Protein AF-A0A4Q4YFJ9-F1 (afdb_monomer_lite)

Secondary structure (DSSP, 8-state):
-EEEEEE-----------SS-----------EEEEE-GGGHHHHHHHHHHHSPTTT--EEEESGGG--S-GGGGGG-SEEEEEHHHHHHHHHTTSS----SSS-HHHHHHHH---SEEEEEES-SSSS-HHHHHHHHHHHT-TTTTSHHHHIIIIIHHHHTT-HHHHHHHHHHHHHHH-----GGGS--PPP-------PPPHHHHHHHHHHHHHHHHHHHHHHH-SSPPPHHHHHHHHHHHHHHHHHHHHGGGGS--S---PPPPGGGG----

Radius of gyration: 25.94 Å; chains: 1; bounding box: 59×52×68 Å

Sequence (274 aa):
MIALIATDRHEFQQNNLGLNGVAYEADTAHSTIIIVPPPLLDVWEEQLEQHVVKLKMKWIRHHNKSRLSNATKLNDFDIVLTTYHTVSADWKNGIAHVVRNSSSRMAKAVCSIKATCRWAVTGTPIQNRMADLAALLKFLQIEPYDNVRRFDADITRLWKSGEAQEAINRLKRLTGWILLRRPKKTIDLPTRRDLRWPVEFSTDERALYDELKGQTIASVRDVSDSTYLPNSTTFVNVIQQINSLRMICSMGLHYEDPSPVTFAPPPWAQVKPC

Foldseek 3Di:
DKKKKFAALDPPPDPPPPVDPDDPPDVDQRAMEIADDPVCLVVVVVVCVVPPDPPPFFEAECDDPRNDPDPVVSNVGRYYYYYLVSLLVCCVVVVQDDDDDDDDSSLCSLLSDDHPAMDMDDPCQPDPDPVSVLSVCLSRVPPPSVDVVVCCVQAVVCCVVVVNVNSVVVVCVVCVVRDDDDDPVVDDDPDDDDDDDDDDADPQLVVVLVVLVVVLVVLVVVQVPDPDPDDPVSVVVSVVSVVLSVVCVVQPPCSVPVPDDDDDPPPVNPPPDD

Structure (mmCIF, N/CA/C/O backbone):
data_AF-A0A4Q4YFJ9-F1
#
_entry.id   AF-A0A4Q4YFJ9-F1
#
loop_
_atom_site.group_PDB
_atom_site.id
_atom_site.type_symbol
_atom_site.label_atom_id
_atom_site.label_alt_id
_atom_site.label_comp_id
_atom_site.label_asym_id
_atom_site.label_entity_id
_atom_site.label_seq_id
_atom_site.pdbx_PDB_ins_code
_atom_site.Cartn_x
_atom_site.Cartn_y
_atom_site.Cartn_z
_atom_site.occupancy
_atom_site.B_iso_or_equiv
_atom_site.auth_seq_id
_atom_site.auth_comp_id
_atom_site.auth_asym_id
_atom_site.auth_atom_id
_atom_site.pdbx_PDB_model_num
ATOM 1 N N . MET A 1 1 ? -1.336 2.499 -3.199 1.00 59.94 1 MET A N 1
ATOM 2 C CA . MET A 1 1 ? -1.564 3.096 -1.866 1.00 59.94 1 MET A CA 1
ATOM 3 C C . MET A 1 1 ? -2.550 2.226 -1.111 1.00 59.94 1 MET A C 1
ATOM 5 O O . MET A 1 1 ? -3.451 1.688 -1.746 1.00 59.94 1 MET A O 1
ATOM 9 N N . ILE A 1 2 ? -2.337 2.047 0.192 1.00 77.06 2 ILE A N 1
ATOM 10 C CA . ILE A 1 2 ? -3.159 1.200 1.065 1.00 77.06 2 ILE A CA 1
ATOM 11 C C . ILE A 1 2 ? -3.677 2.083 2.201 1.00 77.06 2 ILE A C 1
ATOM 13 O O . ILE A 1 2 ? -2.879 2.797 2.814 1.00 77.06 2 ILE A O 1
ATOM 17 N N . ALA A 1 3 ? -4.980 2.042 2.467 1.00 80.44 3 ALA A N 1
ATOM 18 C CA . ALA A 1 3 ? -5.580 2.592 3.677 1.00 80.44 3 ALA A CA 1
ATOM 19 C C . ALA A 1 3 ? -5.955 1.431 4.603 1.00 80.44 3 ALA A C 1
ATOM 21 O O . ALA A 1 3 ? -6.587 0.468 4.162 1.00 80.44 3 ALA A O 1
ATOM 22 N N . LEU A 1 4 ? -5.538 1.504 5.864 1.00 84.00 4 LEU A N 1
ATOM 23 C CA . LEU A 1 4 ? -5.880 0.514 6.883 1.00 84.00 4 LEU A CA 1
ATOM 24 C C . LEU A 1 4 ? -6.824 1.156 7.887 1.00 84.00 4 LEU A C 1
ATOM 26 O O . LEU A 1 4 ? -6.564 2.258 8.360 1.00 84.00 4 LEU A O 1
ATOM 30 N N . ILE A 1 5 ? -7.915 0.470 8.194 1.00 86.38 5 ILE A N 1
ATOM 31 C CA . ILE A 1 5 ? -8.968 0.974 9.067 1.00 86.38 5 ILE A CA 1
ATOM 32 C C . ILE A 1 5 ? -9.131 -0.017 10.208 1.00 86.38 5 ILE A C 1
ATOM 34 O O . ILE A 1 5 ? -9.211 -1.225 9.979 1.00 86.38 5 ILE A O 1
ATOM 38 N N . ALA A 1 6 ? -9.172 0.499 11.426 1.00 79.56 6 ALA A N 1
ATOM 39 C CA . ALA A 1 6 ? -9.366 -0.259 12.649 1.00 79.56 6 ALA A CA 1
ATOM 40 C C . ALA A 1 6 ? -10.464 0.440 13.458 1.00 79.56 6 ALA A C 1
ATOM 42 O O . ALA A 1 6 ? -10.397 1.652 13.652 1.00 79.56 6 ALA A O 1
ATOM 43 N N . THR A 1 7 ? -11.500 -0.287 13.870 1.00 81.62 7 THR A N 1
ATOM 44 C CA . THR A 1 7 ? -12.647 0.293 14.577 1.00 81.62 7 THR A CA 1
ATOM 45 C C . THR A 1 7 ? -13.086 -0.575 15.746 1.00 81.62 7 THR A C 1
ATOM 47 O O . THR A 1 7 ? -13.143 -1.802 15.634 1.00 81.62 7 THR A O 1
ATOM 50 N N . ASP A 1 8 ? -13.432 0.100 16.839 1.00 76.12 8 ASP A N 1
ATOM 51 C CA . ASP A 1 8 ? -14.081 -0.469 18.023 1.00 76.12 8 ASP A CA 1
ATOM 52 C C . ASP A 1 8 ? -15.538 -0.002 18.158 1.00 76.12 8 ASP A C 1
ATOM 54 O O . ASP A 1 8 ? -16.159 -0.113 19.213 1.00 76.12 8 ASP A O 1
ATOM 58 N N . ARG A 1 9 ? -16.134 0.508 17.071 1.00 66.31 9 ARG A N 1
ATOM 59 C CA . ARG A 1 9 ? -17.494 1.068 17.082 1.00 66.31 9 ARG A CA 1
ATOM 60 C C . ARG A 1 9 ? -18.618 0.025 17.009 1.00 66.31 9 ARG A C 1
ATOM 62 O O . ARG A 1 9 ? -19.716 0.351 16.567 1.00 66.31 9 ARG A O 1
ATOM 69 N N . HIS A 1 10 ? -18.364 -1.217 17.414 1.00 54.50 10 HIS A N 1
ATOM 70 C CA . HIS A 1 10 ? -19.370 -2.275 17.377 1.00 54.50 10 HIS A CA 1
ATOM 71 C C . HIS A 1 10 ? -19.809 -2.715 18.774 1.00 54.50 10 HIS A C 1
ATOM 73 O O . HIS A 1 10 ? -19.108 -3.448 19.467 1.00 54.50 10 HIS A O 1
ATOM 79 N N . GLU A 1 11 ? -21.049 -2.359 19.111 1.00 46.69 11 GLU A N 1
ATOM 80 C CA . GLU A 1 11 ? -21.905 -3.130 20.010 1.00 46.69 11 GLU A CA 1
ATOM 81 C C . GLU A 1 11 ? -22.223 -4.486 19.353 1.00 46.69 11 GLU A C 1
ATOM 83 O O . GLU A 1 11 ? -23.279 -4.685 18.760 1.00 46.69 11 GLU A O 1
ATOM 88 N N . PHE A 1 12 ? -21.314 -5.455 19.441 1.00 43.28 12 PHE A N 1
ATOM 89 C CA . PHE A 1 12 ? -21.740 -6.854 19.461 1.00 43.28 12 PHE A CA 1
ATOM 90 C C . PHE A 1 12 ? -22.015 -7.221 20.919 1.00 43.28 12 PHE A C 1
ATOM 92 O O . PHE A 1 12 ? -21.265 -7.963 21.547 1.00 43.28 12 PHE A O 1
ATOM 99 N N . GLN A 1 13 ? -23.122 -6.707 21.464 1.00 38.81 13 GLN A N 1
ATOM 100 C CA . GLN A 1 13 ? -23.798 -7.386 22.567 1.00 38.81 13 GLN A CA 1
ATOM 101 C C . GLN A 1 13 ? -24.368 -8.705 22.022 1.00 38.81 13 GLN A C 1
ATOM 103 O O . GLN A 1 13 ? -25.555 -8.836 21.744 1.00 38.81 13 GLN A O 1
ATOM 108 N N . GLN A 1 14 ? -23.509 -9.701 21.822 1.00 38.28 14 GLN A N 1
ATOM 109 C CA . GLN A 1 14 ? -23.942 -11.075 22.010 1.00 38.28 14 GLN A CA 1
ATOM 110 C C . GLN A 1 14 ? -23.685 -11.413 23.469 1.00 38.28 14 GLN A C 1
ATOM 112 O O . GLN A 1 14 ? -22.584 -11.203 23.973 1.00 38.28 14 GLN A O 1
ATOM 117 N N . ASN A 1 15 ? -24.733 -11.913 24.119 1.00 35.28 15 ASN A N 1
ATOM 118 C CA . ASN A 1 15 ? -24.759 -12.516 25.445 1.00 35.28 15 ASN A CA 1
ATOM 119 C C . ASN A 1 15 ? -23.666 -13.587 25.625 1.00 35.28 15 ASN A C 1
ATOM 121 O O . ASN A 1 15 ? -23.959 -14.778 25.680 1.00 35.28 15 ASN A O 1
ATOM 125 N N . ASN A 1 16 ? -22.407 -13.184 25.759 1.00 35.28 16 ASN A N 1
ATOM 126 C CA . ASN A 1 16 ? -21.348 -14.032 26.273 1.00 35.28 16 ASN A CA 1
ATOM 127 C C . ASN A 1 16 ? -21.286 -13.822 27.784 1.00 35.28 16 ASN A C 1
ATOM 129 O O . ASN A 1 16 ? -20.437 -13.104 28.308 1.00 35.28 16 ASN A O 1
ATOM 133 N N . LEU A 1 17 ? -22.187 -14.511 28.487 1.00 41.34 17 LEU A N 1
ATOM 134 C CA . LEU A 1 17 ? -21.898 -15.025 29.825 1.00 41.34 17 LEU A CA 1
ATOM 135 C C . LEU A 1 17 ? -20.719 -16.005 29.696 1.00 41.34 17 LEU A C 1
ATOM 137 O O . LEU A 1 17 ? -20.883 -17.221 29.645 1.00 41.34 17 LEU A O 1
ATOM 141 N N . GLY A 1 18 ? -19.515 -15.449 29.568 1.00 33.81 18 GLY A N 1
ATOM 142 C CA . GLY A 1 18 ? -18.261 -16.171 29.692 1.00 33.81 18 GLY A CA 1
ATOM 143 C C . GLY A 1 18 ? -18.006 -16.460 31.167 1.00 33.81 18 GLY A C 1
ATOM 144 O O . GLY A 1 18 ? -17.943 -15.547 31.984 1.00 33.81 18 GLY A O 1
ATOM 145 N N . LEU A 1 19 ? -17.862 -17.743 31.484 1.00 39.88 19 LEU A N 1
ATOM 146 C CA . LEU A 1 19 ? -17.770 -18.368 32.809 1.00 39.88 19 LEU A CA 1
ATOM 147 C C . LEU A 1 19 ? -16.606 -17.939 33.725 1.00 39.88 19 LEU A C 1
ATOM 149 O O . LEU A 1 19 ? -16.334 -18.636 34.691 1.00 39.88 19 LEU A O 1
ATOM 153 N N . ASN A 1 20 ? -15.928 -16.817 33.493 1.00 38.72 20 ASN A N 1
ATOM 154 C CA . ASN A 1 20 ? -14.909 -16.309 34.412 1.00 38.72 20 ASN A CA 1
ATOM 155 C C . ASN A 1 20 ? -14.962 -14.782 34.443 1.00 38.72 20 ASN A C 1
ATOM 157 O O . ASN A 1 20 ? -14.484 -14.118 33.525 1.00 38.72 20 ASN A O 1
ATOM 161 N N . GLY A 1 21 ? -15.566 -14.247 35.507 1.00 35.72 21 GLY A N 1
ATOM 162 C CA . GLY A 1 21 ? -15.757 -12.821 35.767 1.00 35.72 21 GLY A CA 1
ATOM 163 C C . GLY A 1 21 ? -14.457 -12.056 36.010 1.00 35.72 21 GLY A C 1
ATOM 164 O O . GLY A 1 21 ? -14.205 -11.589 37.115 1.00 35.72 21 GLY A O 1
ATOM 165 N N . VAL A 1 22 ? -13.649 -11.890 34.966 1.00 31.27 22 VAL A N 1
ATOM 166 C CA . VAL A 1 22 ? -12.575 -10.898 34.926 1.00 31.27 22 VAL A CA 1
ATOM 167 C C . VAL A 1 22 ? -12.937 -9.886 33.849 1.00 31.27 22 VAL A C 1
ATOM 169 O O . VAL A 1 22 ? -12.667 -10.082 32.665 1.00 31.27 22 VAL A O 1
ATOM 172 N N . ALA A 1 23 ? -13.591 -8.806 34.273 1.00 30.12 23 ALA A N 1
ATOM 173 C CA . ALA A 1 23 ? -13.761 -7.622 33.451 1.00 30.12 23 ALA A CA 1
ATOM 174 C C . ALA A 1 23 ? -12.374 -7.012 33.208 1.00 30.12 23 ALA A C 1
ATOM 176 O O . ALA A 1 23 ? -11.774 -6.416 34.100 1.00 30.12 23 ALA A O 1
ATOM 177 N N . TYR A 1 24 ? -11.835 -7.191 32.004 1.00 35.94 24 TYR A N 1
ATOM 178 C CA . TYR A 1 24 ? -10.766 -6.326 31.526 1.00 35.94 24 TYR A CA 1
ATOM 179 C C . TYR A 1 24 ? -11.415 -5.003 31.110 1.00 35.94 24 TYR A C 1
ATOM 181 O O . TYR A 1 24 ? -11.836 -4.855 29.966 1.00 35.94 24 TYR A O 1
ATOM 189 N N . GLU A 1 25 ? -11.494 -4.045 32.034 1.00 37.66 25 GLU A N 1
ATOM 190 C CA . GLU A 1 25 ? -11.678 -2.629 31.694 1.00 37.66 25 GLU A CA 1
ATOM 191 C C . GLU A 1 25 ? -10.404 -2.141 30.988 1.00 37.66 25 GLU A C 1
ATOM 193 O O . GLU A 1 25 ? -9.520 -1.513 31.567 1.00 37.66 25 GLU A O 1
ATOM 198 N N . ALA A 1 26 ? -10.253 -2.505 29.717 1.00 47.22 26 ALA A N 1
ATOM 199 C CA . ALA A 1 26 ? -9.440 -1.706 28.824 1.00 47.22 26 ALA A CA 1
ATOM 200 C C . ALA A 1 26 ? -10.281 -0.476 28.474 1.00 47.22 26 ALA A C 1
ATOM 202 O O . ALA A 1 26 ? -11.418 -0.628 28.043 1.00 47.22 26 ALA A O 1
ATOM 203 N N . ASP A 1 27 ? -9.727 0.714 28.682 1.00 50.41 27 ASP A N 1
ATOM 204 C CA . ASP A 1 27 ? -10.285 1.999 28.254 1.00 50.41 27 ASP A CA 1
ATOM 205 C C . ASP A 1 27 ? -10.420 1.988 26.715 1.00 50.41 27 ASP A C 1
ATOM 207 O O . ASP A 1 27 ? -9.505 2.363 25.977 1.00 50.41 27 ASP A O 1
ATOM 211 N N . THR A 1 28 ? -11.495 1.378 26.206 1.00 56.84 28 THR A N 1
ATOM 212 C CA . THR A 1 28 ? -11.731 1.188 24.774 1.00 56.84 28 THR A CA 1
ATOM 213 C C . THR A 1 28 ? -12.300 2.472 24.208 1.00 56.84 28 THR A C 1
ATOM 215 O O . THR A 1 28 ? -13.466 2.800 24.422 1.00 56.84 28 THR A O 1
ATOM 218 N N . ALA A 1 29 ? -11.475 3.199 23.462 1.00 63.41 29 ALA A N 1
ATOM 219 C CA . ALA A 1 29 ? -11.932 4.366 22.733 1.00 63.41 29 ALA A CA 1
ATOM 220 C C . ALA A 1 29 ? -12.923 3.950 21.638 1.00 63.41 29 ALA A C 1
ATOM 222 O O . ALA A 1 29 ? -12.553 3.229 20.711 1.00 63.41 29 ALA A O 1
ATOM 223 N N . HIS A 1 30 ? -14.163 4.445 21.696 1.00 74.25 30 HIS A N 1
ATOM 224 C CA . HIS A 1 30 ? -15.190 4.235 20.665 1.00 74.25 30 HIS A CA 1
ATOM 225 C C . HIS A 1 30 ? -14.912 5.068 19.400 1.00 74.25 30 HIS A C 1
ATOM 227 O O . HIS A 1 30 ? -15.732 5.871 18.962 1.00 74.25 30 HIS A O 1
ATOM 233 N N . SER A 1 31 ? -13.738 4.877 18.801 1.00 83.75 31 SER A N 1
ATOM 234 C CA . SER A 1 31 ? -13.269 5.621 17.633 1.00 83.75 31 SER A CA 1
ATOM 235 C C . SER A 1 31 ? -12.856 4.682 16.499 1.00 83.75 31 SER A C 1
ATOM 237 O O . SER A 1 31 ? -12.555 3.500 16.686 1.00 83.75 31 SER A O 1
ATOM 239 N N . THR A 1 32 ? -12.870 5.210 15.280 1.00 89.56 32 THR A N 1
ATOM 240 C CA . THR A 1 32 ? -12.379 4.541 14.076 1.00 89.56 32 THR A CA 1
ATOM 241 C C . THR A 1 32 ? -11.074 5.188 13.645 1.00 89.56 32 THR A C 1
ATOM 243 O O . THR A 1 32 ? -11.038 6.354 13.257 1.00 89.56 32 THR A O 1
ATOM 246 N N . ILE A 1 33 ? -9.986 4.427 13.673 1.00 90.44 33 ILE A N 1
ATOM 247 C CA . ILE A 1 33 ? -8.671 4.890 13.239 1.00 90.44 33 ILE A CA 1
ATOM 248 C C . ILE A 1 33 ? -8.502 4.563 11.756 1.00 90.44 33 ILE A C 1
ATOM 250 O O . ILE A 1 33 ? -8.627 3.408 11.346 1.00 90.44 33 ILE A O 1
ATOM 254 N N . ILE A 1 34 ? -8.167 5.576 10.959 1.00 92.56 34 ILE A N 1
ATOM 255 C CA . ILE A 1 34 ? -7.862 5.450 9.531 1.00 92.56 34 ILE A CA 1
ATOM 256 C C . ILE A 1 34 ? -6.386 5.803 9.324 1.00 92.56 34 ILE A C 1
ATOM 258 O O . ILE A 1 34 ? -5.953 6.929 9.566 1.00 92.56 34 ILE A O 1
ATOM 262 N N . ILE A 1 35 ? -5.601 4.829 8.866 1.00 91.38 35 ILE A N 1
ATOM 263 C CA . ILE A 1 35 ? -4.155 4.940 8.656 1.00 91.38 35 ILE A CA 1
ATOM 264 C C . ILE A 1 35 ? -3.879 5.038 7.160 1.00 91.38 35 ILE A C 1
ATOM 266 O O . ILE A 1 35 ? -4.121 4.091 6.404 1.00 91.38 35 ILE A O 1
ATOM 270 N N . VAL A 1 36 ? -3.334 6.175 6.732 1.00 90.81 36 VAL A N 1
ATOM 271 C CA . VAL A 1 36 ? -3.106 6.495 5.317 1.00 90.81 36 VAL A CA 1
ATOM 272 C C . VAL A 1 36 ? -1.699 7.059 5.073 1.00 90.81 36 VAL A C 1
ATOM 274 O O . VAL A 1 36 ? -1.031 7.522 6.001 1.00 90.81 36 VAL A O 1
ATOM 277 N N . PRO A 1 37 ? -1.184 7.005 3.830 1.00 88.94 37 PRO A N 1
ATOM 278 C CA . PRO A 1 37 ? -0.021 7.791 3.428 1.00 88.94 37 PRO A CA 1
ATOM 279 C C . PRO A 1 37 ? -0.253 9.296 3.658 1.00 88.94 37 PRO A C 1
ATOM 281 O O . PRO A 1 37 ? -1.375 9.754 3.439 1.00 88.94 37 PRO A O 1
ATOM 284 N N . PRO A 1 38 ? 0.783 10.081 4.015 1.00 87.81 38 PRO A N 1
ATOM 285 C CA . PRO A 1 38 ? 0.632 11.516 4.272 1.00 87.81 38 PRO A CA 1
ATOM 286 C C . PRO A 1 38 ? -0.086 12.309 3.164 1.00 87.81 38 PRO A C 1
ATOM 288 O O . PRO A 1 38 ? -0.973 13.079 3.514 1.00 87.81 38 PRO A O 1
ATOM 291 N N . PRO A 1 39 ? 0.181 12.085 1.855 1.00 89.25 39 PRO A N 1
ATOM 292 C CA . PRO A 1 39 ? -0.504 12.822 0.784 1.00 89.25 39 PRO A CA 1
ATOM 293 C C . PRO A 1 39 ? -2.014 12.574 0.695 1.00 89.25 39 PRO A C 1
ATOM 295 O O . PRO A 1 39 ? -2.702 13.282 -0.026 1.00 89.25 39 PRO A O 1
ATOM 298 N N . LEU A 1 40 ? -2.534 11.542 1.367 1.00 89.94 40 LEU A N 1
ATOM 299 C CA . LEU A 1 40 ? -3.964 11.242 1.367 1.00 89.94 40 LEU A CA 1
ATOM 300 C C . LEU A 1 40 ? -4.709 11.878 2.543 1.00 89.94 40 LEU A C 1
ATOM 302 O O . LEU A 1 40 ? -5.930 11.812 2.549 1.00 89.94 40 LEU A O 1
ATOM 306 N N . LEU A 1 41 ? -4.029 12.474 3.528 1.00 90.75 41 LEU A N 1
ATOM 307 C CA . LEU A 1 41 ? -4.713 13.070 4.682 1.00 90.75 41 LEU A CA 1
ATOM 308 C C . LEU A 1 41 ? -5.691 14.172 4.260 1.00 90.75 41 LEU A C 1
ATOM 310 O O . LEU A 1 41 ? -6.850 14.119 4.658 1.00 90.75 41 LEU A O 1
ATOM 314 N N . ASP A 1 42 ? -5.239 15.104 3.418 1.00 92.25 42 ASP A N 1
ATOM 315 C CA . ASP A 1 42 ? -6.072 16.213 2.937 1.00 92.25 42 ASP A CA 1
ATOM 316 C C . ASP A 1 42 ? -7.256 15.684 2.109 1.00 92.25 42 ASP A C 1
ATOM 318 O O . ASP A 1 42 ? -8.401 16.049 2.350 1.00 92.25 42 ASP A O 1
ATOM 322 N N . VAL A 1 43 ? -7.002 14.712 1.223 1.00 93.62 43 VAL A N 1
ATOM 323 C CA . VAL A 1 43 ? -8.050 14.058 0.420 1.00 93.62 43 VAL A CA 1
ATOM 324 C C . VAL A 1 43 ? -9.107 13.401 1.312 1.00 93.62 43 VAL A C 1
ATOM 326 O O . VAL A 1 43 ? -10.297 13.511 1.040 1.00 93.62 43 VAL A O 1
ATOM 329 N N . TRP A 1 44 ? -8.706 12.705 2.378 1.00 93.44 44 TRP A N 1
ATOM 330 C CA . TRP A 1 44 ? -9.663 12.078 3.294 1.00 93.44 44 TRP A CA 1
ATOM 331 C C . TRP A 1 44 ? -10.511 13.102 4.043 1.00 93.44 44 TRP A C 1
ATOM 333 O O . TRP A 1 44 ? -11.702 12.862 4.219 1.00 93.44 44 TRP A O 1
ATOM 343 N N . GLU A 1 45 ? -9.938 14.227 4.461 1.00 92.88 45 GLU A N 1
ATOM 344 C CA . GLU A 1 45 ? -10.704 15.300 5.100 1.00 92.88 45 GLU A CA 1
ATOM 345 C C . GLU A 1 45 ? -11.713 15.922 4.142 1.00 92.88 45 GLU A C 1
ATOM 347 O O . GLU A 1 45 ? -12.885 16.006 4.493 1.00 92.88 45 GLU A O 1
ATOM 352 N N . GLU A 1 46 ? -11.305 16.249 2.914 1.00 93.94 46 GLU A N 1
ATOM 353 C CA . GLU A 1 46 ? -12.217 16.763 1.887 1.00 93.94 46 GLU A CA 1
ATOM 354 C C . GLU A 1 46 ? -13.373 15.787 1.617 1.00 93.94 46 GLU A C 1
ATOM 356 O O . GLU A 1 46 ? -14.532 16.189 1.520 1.00 93.94 46 GLU A O 1
ATOM 361 N N . GLN A 1 47 ? -13.083 14.485 1.528 1.00 94.38 47 GLN A N 1
ATOM 362 C CA . GLN A 1 47 ? -14.114 13.466 1.324 1.00 94.38 47 GLN A CA 1
ATOM 363 C C . GLN A 1 47 ? -15.043 13.324 2.537 1.00 94.38 47 GLN A C 1
ATOM 365 O O . GLN A 1 47 ? -16.248 13.139 2.362 1.00 94.38 47 GLN A O 1
ATOM 370 N N . LEU A 1 48 ? -14.522 13.430 3.762 1.00 92.62 48 LEU A N 1
ATOM 371 C CA . LEU A 1 48 ? -15.355 13.447 4.964 1.00 92.62 48 LEU A CA 1
ATOM 372 C C . LEU A 1 48 ? -16.248 14.692 4.984 1.00 92.62 48 LEU A C 1
ATOM 374 O O . LEU A 1 48 ? -17.448 14.560 5.195 1.00 92.62 48 LEU A O 1
ATOM 378 N N . GLU A 1 49 ? -15.722 15.875 4.674 1.00 92.19 49 GLU A N 1
ATOM 379 C CA . GLU A 1 49 ? -16.507 17.115 4.607 1.00 92.19 49 GLU A CA 1
ATOM 380 C C . GLU A 1 49 ? -17.640 17.058 3.578 1.00 92.19 49 GLU A C 1
ATOM 382 O O . GLU A 1 49 ? -18.735 17.563 3.834 1.00 92.19 49 GLU A O 1
ATOM 387 N N . GLN A 1 50 ? -17.395 16.433 2.423 1.00 93.62 50 GLN A N 1
ATOM 388 C CA . GLN A 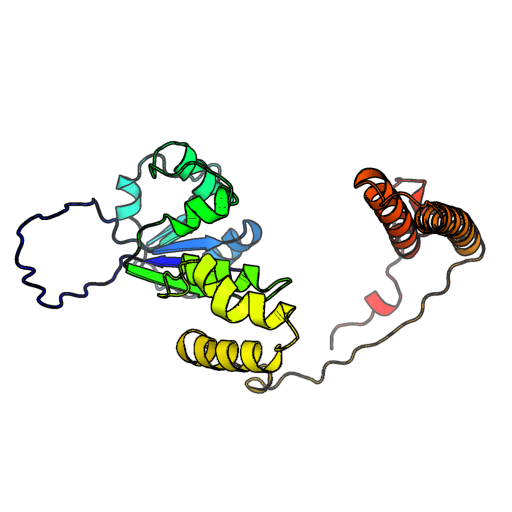1 50 ? -18.375 16.322 1.341 1.00 93.62 50 GLN A CA 1
ATOM 389 C C . GLN A 1 50 ? -19.462 15.277 1.615 1.00 93.62 50 GLN A C 1
ATOM 391 O O . GLN A 1 50 ? -20.610 15.463 1.210 1.00 93.62 50 GLN A O 1
ATOM 396 N N . HIS A 1 51 ? -19.113 14.167 2.270 1.00 91.81 51 HIS A N 1
ATOM 397 C CA . HIS A 1 51 ? -19.991 12.998 2.372 1.00 91.81 51 HIS A CA 1
ATOM 398 C C . HIS A 1 51 ? -20.572 12.757 3.770 1.00 91.81 51 HIS A C 1
ATOM 400 O O . HIS A 1 51 ? -21.511 11.971 3.912 1.00 91.81 51 HIS A O 1
ATOM 406 N N . VAL A 1 52 ? -20.061 13.427 4.803 1.00 90.75 52 VAL A N 1
ATOM 407 C CA . VAL A 1 52 ? -20.562 13.314 6.175 1.00 90.75 52 VAL A CA 1
ATOM 408 C C . VAL A 1 52 ? -21.538 14.448 6.475 1.00 90.75 52 VAL A C 1
ATOM 410 O O . VAL A 1 52 ? -21.258 15.627 6.276 1.00 90.75 52 VAL A O 1
ATOM 413 N N . VAL A 1 53 ? -22.704 14.096 7.021 1.00 86.88 53 VAL A N 1
ATOM 414 C CA . VAL A 1 53 ? -23.673 15.090 7.500 1.00 86.88 53 VAL A CA 1
ATOM 415 C C . VAL A 1 53 ? -23.060 15.876 8.660 1.00 86.88 53 VAL A C 1
ATOM 417 O O . VAL A 1 53 ? -22.680 15.294 9.680 1.00 86.88 53 VAL A O 1
ATOM 420 N N . LYS A 1 54 ? -23.007 17.207 8.520 1.00 78.50 54 LYS A N 1
ATOM 421 C CA . LYS A 1 54 ? -22.478 18.120 9.544 1.00 78.50 54 LYS A CA 1
ATOM 422 C C . LYS A 1 54 ? -23.068 17.808 10.925 1.00 78.50 54 LYS A C 1
ATOM 424 O O . LYS A 1 54 ? -24.261 17.546 11.050 1.00 78.50 54 LYS A O 1
ATOM 429 N N . LEU A 1 55 ? -22.219 17.865 11.955 1.00 75.44 55 LEU A N 1
ATOM 430 C CA . LEU A 1 55 ? -22.536 17.627 13.374 1.00 75.44 55 LEU A CA 1
ATOM 431 C C . LEU A 1 55 ? -22.904 16.184 13.770 1.00 75.44 55 LEU A C 1
ATOM 433 O O . LEU A 1 55 ? -23.037 15.926 14.963 1.00 75.44 55 LEU A O 1
ATOM 437 N N . LYS A 1 56 ? -23.034 15.235 12.830 1.00 81.75 56 LYS A N 1
ATOM 438 C CA . LYS A 1 56 ? -23.321 13.826 13.170 1.00 81.75 56 LYS A CA 1
ATOM 439 C C . LYS A 1 56 ? -22.089 12.980 13.460 1.00 81.75 56 LYS A C 1
ATOM 441 O O . LYS A 1 56 ? -22.224 11.927 14.071 1.00 81.75 56 LYS A O 1
ATOM 446 N N . MET A 1 57 ? -20.926 13.393 12.974 1.00 85.50 57 MET A N 1
ATOM 447 C CA . MET A 1 57 ? -19.695 12.634 13.126 1.00 85.50 57 MET A CA 1
ATOM 448 C C . MET A 1 57 ? -18.527 13.607 13.212 1.00 85.50 57 MET A C 1
ATOM 450 O O . MET A 1 57 ? -18.426 14.537 12.409 1.00 85.50 57 MET A O 1
ATOM 454 N N . LYS A 1 58 ? -17.680 13.417 14.218 1.00 89.44 58 LYS A N 1
ATOM 455 C CA . LYS A 1 58 ? -16.508 14.250 14.479 1.00 89.44 58 LYS A CA 1
ATOM 456 C C . LYS A 1 58 ? -15.258 13.498 14.056 1.00 89.44 58 LYS A C 1
ATOM 458 O O . LYS A 1 58 ? -15.077 12.339 14.420 1.00 89.44 58 LYS A O 1
ATOM 463 N N . TRP A 1 59 ? -14.373 14.165 13.328 1.00 91.19 59 TRP A N 1
ATOM 464 C CA . TRP A 1 59 ? -13.076 13.604 12.968 1.00 91.19 59 TRP A CA 1
ATOM 465 C C . TRP A 1 59 ? -11.936 14.539 13.351 1.00 91.19 59 TRP A C 1
ATOM 467 O O . TRP A 1 59 ? -12.127 15.745 13.510 1.00 91.19 59 TRP A O 1
ATOM 477 N N . ILE A 1 60 ? -10.742 13.968 13.497 1.00 90.81 60 ILE A N 1
ATOM 478 C CA . ILE A 1 60 ? -9.519 14.718 13.773 1.00 90.81 60 ILE A CA 1
ATOM 479 C C . ILE A 1 60 ? -8.321 14.150 13.020 1.00 90.81 60 ILE A C 1
ATOM 481 O O . ILE A 1 60 ? -8.155 12.936 12.877 1.00 90.81 60 ILE A O 1
ATOM 485 N N . ARG A 1 61 ? -7.434 15.051 12.594 1.00 92.19 61 ARG A N 1
ATOM 486 C CA . ARG A 1 61 ? -6.098 14.722 12.103 1.00 92.19 61 ARG A CA 1
ATOM 487 C C . ARG A 1 61 ? -5.133 14.531 13.257 1.00 92.19 61 ARG A C 1
ATOM 489 O O . ARG A 1 61 ? -4.727 15.496 13.897 1.00 92.19 61 ARG A O 1
ATOM 496 N N . HIS A 1 62 ? -4.651 13.312 13.440 1.00 89.19 62 HIS A N 1
ATOM 497 C CA . HIS A 1 62 ? -3.544 12.986 14.331 1.00 89.19 62 HIS A CA 1
ATOM 498 C C . HIS A 1 62 ? -2.245 12.840 13.528 1.00 89.19 62 HIS A C 1
ATOM 500 O O . HIS A 1 62 ? -1.808 11.731 13.199 1.00 89.19 62 HIS A O 1
ATOM 506 N N . HIS A 1 63 ? -1.632 13.973 13.162 1.00 87.19 63 HIS A N 1
ATOM 507 C CA . HIS A 1 63 ? -0.378 14.006 12.405 1.00 87.19 63 HIS A CA 1
ATOM 508 C C . HIS A 1 63 ? 0.447 15.277 12.677 1.00 87.19 63 HIS A C 1
ATOM 510 O O . HIS A 1 63 ? -0.075 16.383 12.748 1.00 87.19 63 HIS A O 1
ATOM 516 N N . ASN A 1 64 ? 1.770 15.129 12.788 1.00 83.94 64 ASN A N 1
ATOM 517 C CA . ASN A 1 64 ? 2.711 16.237 12.989 1.00 83.94 64 ASN A CA 1
ATOM 518 C C . ASN A 1 64 ? 2.313 17.192 14.144 1.00 83.94 64 ASN A C 1
ATOM 520 O O . ASN A 1 64 ? 2.281 16.758 15.295 1.00 83.94 64 ASN A O 1
ATOM 524 N N . LYS A 1 65 ? 2.006 18.466 13.853 1.00 73.88 65 LYS A N 1
ATOM 525 C CA . LYS A 1 65 ? 1.642 19.490 14.849 1.00 73.88 65 LYS A CA 1
ATOM 526 C C . LYS A 1 65 ? 0.234 19.318 15.427 1.00 73.88 65 LYS A C 1
ATOM 528 O O . LYS A 1 65 ? -0.026 19.837 16.503 1.00 73.88 65 LYS A O 1
ATOM 533 N N . SER A 1 66 ? -0.655 18.591 14.748 1.00 78.44 66 SER A N 1
ATOM 534 C CA . SER A 1 66 ? -2.028 18.344 15.211 1.00 78.44 66 SER A CA 1
ATOM 535 C C . SER A 1 66 ? -2.155 17.059 16.036 1.00 78.44 66 SER A C 1
ATOM 537 O O . SER A 1 66 ? -3.256 16.562 16.251 1.00 78.44 66 SER A O 1
ATOM 539 N N . ARG A 1 67 ? -1.033 16.476 16.483 1.00 78.19 67 ARG A N 1
ATOM 540 C CA . ARG A 1 67 ? -1.050 15.256 17.296 1.00 78.19 67 ARG A CA 1
ATOM 541 C C . ARG A 1 67 ? -1.709 15.514 18.644 1.00 78.19 67 ARG A C 1
ATOM 543 O O . ARG A 1 67 ? -1.349 16.447 19.359 1.00 78.19 67 ARG A O 1
ATOM 550 N N . LEU A 1 68 ? -2.624 14.629 19.010 1.00 71.62 68 LEU A N 1
ATOM 551 C CA . LEU A 1 68 ? -3.202 14.585 20.341 1.00 71.62 68 LEU A CA 1
ATOM 552 C C . LEU A 1 68 ? -2.130 14.155 21.345 1.00 71.62 68 LEU A C 1
ATOM 554 O O . LEU A 1 68 ? -1.410 13.181 21.128 1.00 71.62 68 LEU A O 1
ATOM 558 N N . SER A 1 69 ? -2.019 14.900 22.444 1.00 68.06 69 SER A N 1
ATOM 559 C CA . SER A 1 69 ? -1.072 14.605 23.523 1.00 68.06 69 SER A CA 1
ATOM 560 C C . SER A 1 69 ? -1.563 13.489 24.448 1.00 68.06 69 SER A C 1
ATOM 562 O O . SER A 1 69 ? -0.750 12.760 25.005 1.00 68.06 69 SER A O 1
ATOM 564 N N . ASN A 1 70 ? -2.886 13.353 24.599 1.00 66.56 70 ASN A N 1
ATOM 565 C CA . ASN A 1 70 ? -3.525 12.428 25.534 1.00 66.56 70 ASN A CA 1
ATOM 566 C C . ASN A 1 70 ? -4.494 11.510 24.786 1.00 66.56 70 ASN A C 1
ATOM 568 O O . ASN A 1 70 ? -5.322 11.989 24.010 1.00 66.56 70 ASN A O 1
ATOM 572 N N . ALA A 1 71 ? -4.433 10.212 25.087 1.00 66.12 71 ALA A N 1
ATOM 573 C CA . ALA A 1 71 ? -5.314 9.203 24.503 1.00 66.12 71 ALA A CA 1
ATOM 574 C C . ALA A 1 71 ? -6.791 9.406 24.884 1.00 66.12 71 ALA A C 1
ATOM 576 O O . ALA A 1 71 ? -7.664 9.153 24.068 1.00 66.12 71 ALA A O 1
ATOM 577 N N . THR A 1 72 ? -7.082 9.967 26.060 1.00 66.44 72 THR A N 1
ATOM 578 C CA . THR A 1 72 ? -8.455 10.249 26.517 1.00 66.44 72 THR A CA 1
ATOM 579 C C . THR A 1 72 ? -9.214 11.229 25.623 1.00 66.44 72 THR A C 1
ATOM 581 O O . THR A 1 72 ? -10.430 11.141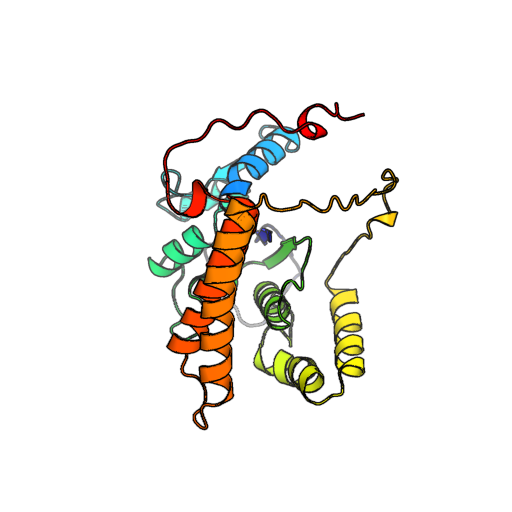 25.525 1.00 66.44 72 THR A O 1
ATOM 584 N N . LYS A 1 73 ? -8.513 12.121 24.907 1.00 70.69 73 LYS A N 1
ATOM 585 C CA . LYS A 1 73 ? -9.139 13.027 23.927 1.00 70.69 73 LYS A CA 1
ATOM 586 C C . LYS A 1 73 ? -9.557 12.320 22.636 1.00 70.69 73 LYS A C 1
ATOM 588 O O . LYS A 1 73 ? -10.272 12.911 21.838 1.00 70.69 73 LYS A O 1
ATOM 593 N N . LEU A 1 74 ? -9.107 11.083 22.400 1.00 71.69 74 LEU A N 1
ATOM 594 C CA . LEU A 1 74 ? -9.541 10.292 21.244 1.00 71.69 74 LEU A CA 1
ATOM 595 C C . LEU A 1 74 ? -11.018 9.899 21.366 1.00 71.69 74 LEU A C 1
ATOM 597 O O . LEU A 1 74 ? -11.676 9.753 20.344 1.00 71.69 74 LEU A O 1
ATOM 601 N N . ASN A 1 75 ? -11.542 9.800 22.593 1.00 73.69 75 ASN A N 1
ATOM 602 C CA . ASN A 1 75 ? -12.940 9.448 22.857 1.00 73.69 75 ASN A CA 1
ATOM 603 C C . ASN A 1 75 ? -13.927 10.534 22.396 1.00 73.69 75 ASN A C 1
ATOM 605 O O . ASN A 1 75 ? -15.102 10.241 22.198 1.00 73.69 75 ASN A O 1
ATOM 609 N N . ASP A 1 76 ? -13.457 11.766 22.178 1.00 82.81 76 ASP A N 1
ATOM 610 C CA . ASP A 1 76 ? -14.288 12.878 21.703 1.00 82.81 76 ASP A CA 1
ATOM 611 C C . ASP A 1 76 ? -14.553 12.829 20.185 1.00 82.81 76 ASP A C 1
ATOM 613 O O . ASP A 1 76 ? -15.364 13.611 19.669 1.00 82.81 76 ASP A O 1
ATOM 617 N N . PHE A 1 77 ? -13.859 11.943 19.460 1.00 87.00 77 PHE A N 1
ATOM 618 C CA . PHE A 1 77 ? -13.894 11.851 18.003 1.0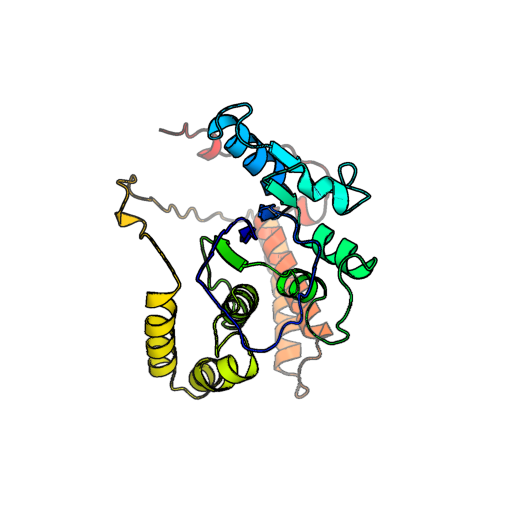0 87.00 77 PHE A CA 1
ATOM 619 C C . PHE A 1 77 ? -14.313 10.459 17.531 1.00 87.00 77 PHE A C 1
ATOM 621 O O . PHE A 1 77 ? -13.780 9.440 17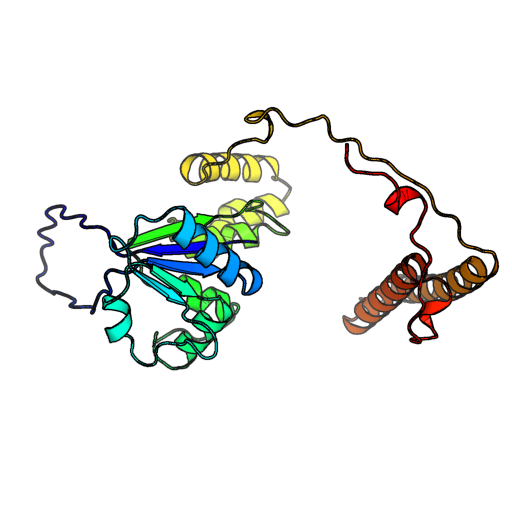.962 1.00 87.00 77 PHE A O 1
ATOM 628 N N . ASP A 1 78 ? -15.210 10.421 16.549 1.00 88.44 78 ASP A N 1
ATOM 629 C CA . ASP A 1 78 ? -15.622 9.184 15.889 1.00 88.44 78 ASP A CA 1
ATOM 630 C C . ASP A 1 78 ? -14.539 8.645 14.950 1.00 88.44 78 ASP A C 1
ATOM 632 O O . ASP A 1 78 ? -14.429 7.433 14.761 1.00 88.44 78 ASP A O 1
ATOM 636 N N . ILE A 1 79 ? -13.766 9.539 14.319 1.00 90.38 79 ILE A N 1
ATOM 637 C CA . ILE A 1 79 ? -12.737 9.190 13.334 1.00 90.38 79 ILE A CA 1
ATOM 638 C C . ILE A 1 79 ? -11.411 9.877 13.662 1.00 90.38 79 ILE A C 1
ATOM 640 O O . ILE A 1 79 ? -11.336 11.091 13.845 1.00 90.38 79 ILE A O 1
ATOM 644 N N . VAL A 1 80 ? -10.330 9.102 13.636 1.00 90.75 80 VAL A N 1
ATOM 645 C CA . VAL A 1 80 ? -8.963 9.594 13.813 1.00 90.75 80 VAL A CA 1
ATOM 646 C C . VAL A 1 80 ? -8.162 9.283 12.553 1.00 90.75 80 VAL A C 1
ATOM 648 O O . VAL A 1 80 ? -7.841 8.128 12.269 1.00 90.75 80 VAL A O 1
ATOM 651 N N . LEU A 1 81 ? -7.825 10.323 11.791 1.00 92.00 81 LEU A N 1
ATOM 652 C CA . LEU A 1 81 ? -6.975 10.222 10.608 1.00 92.00 81 LEU A CA 1
ATOM 653 C C . LEU A 1 81 ? -5.510 10.290 11.026 1.00 92.00 81 LEU A C 1
ATOM 655 O O . LEU A 1 81 ? -5.072 11.254 11.652 1.00 92.00 81 LEU A O 1
ATOM 659 N N . THR A 1 82 ? -4.719 9.287 10.666 1.00 91.94 82 THR A N 1
ATOM 660 C CA . THR A 1 82 ? -3.297 9.256 11.010 1.00 91.94 82 THR A CA 1
ATOM 661 C C . THR A 1 82 ? -2.456 8.603 9.918 1.00 91.94 82 THR A C 1
ATOM 663 O O . THR A 1 82 ? -2.952 8.158 8.884 1.00 91.94 82 THR A O 1
ATOM 66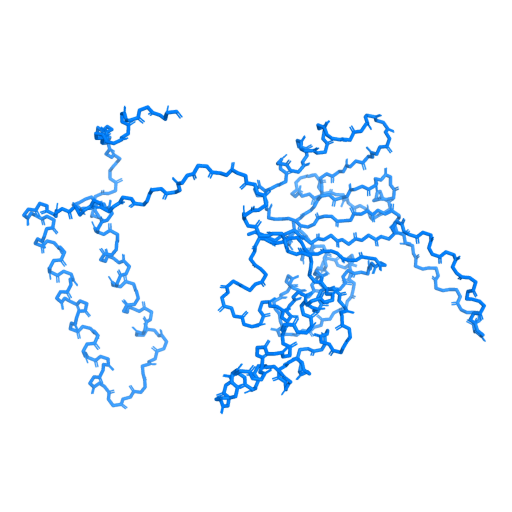6 N N . THR A 1 83 ? -1.145 8.555 10.139 1.00 91.06 83 THR A N 1
ATOM 667 C CA . THR A 1 83 ? -0.191 7.963 9.200 1.00 91.06 83 THR A CA 1
ATOM 668 C C . THR A 1 83 ? 0.566 6.812 9.829 1.00 91.06 83 THR A C 1
ATOM 670 O O . THR A 1 83 ? 0.786 6.768 11.040 1.00 91.06 83 THR A O 1
ATOM 673 N N . TYR A 1 84 ? 1.060 5.915 8.980 1.00 87.25 84 TYR A N 1
ATOM 674 C CA . TYR A 1 84 ? 1.889 4.787 9.394 1.00 87.25 84 TYR A CA 1
ATOM 675 C C . TYR A 1 84 ? 3.094 5.203 10.258 1.00 87.25 84 TYR A C 1
ATOM 677 O O . TYR A 1 84 ? 3.441 4.532 11.233 1.00 87.25 84 TYR A O 1
ATOM 685 N N . HIS A 1 85 ? 3.733 6.328 9.922 1.00 87.75 85 HIS A N 1
ATOM 686 C CA . HIS A 1 85 ? 4.863 6.856 10.685 1.00 87.75 85 HIS A CA 1
ATOM 687 C C . HIS A 1 85 ? 4.440 7.395 12.050 1.00 87.75 85 HIS A C 1
ATOM 689 O O . HIS A 1 85 ? 5.141 7.149 13.031 1.00 87.75 85 HIS A O 1
ATOM 695 N N . THR A 1 86 ? 3.301 8.088 12.122 1.00 88.06 86 THR A N 1
ATOM 696 C CA . THR A 1 86 ? 2.756 8.605 13.383 1.00 88.06 86 THR A CA 1
ATOM 697 C C . THR A 1 86 ? 2.420 7.461 14.334 1.00 88.06 86 THR A C 1
ATOM 699 O O . THR A 1 86 ? 2.947 7.437 15.442 1.00 88.06 86 THR A O 1
ATOM 702 N N . VAL A 1 87 ? 1.698 6.442 13.857 1.00 86.88 87 VAL A N 1
ATOM 703 C CA . VAL A 1 87 ? 1.405 5.221 14.628 1.00 86.88 87 VAL A CA 1
ATOM 704 C C . VAL A 1 87 ? 2.692 4.560 15.125 1.00 86.88 87 VAL A C 1
ATOM 706 O O . VAL A 1 87 ? 2.810 4.206 16.295 1.00 86.88 87 VAL A O 1
ATOM 709 N N . SER A 1 88 ? 3.708 4.435 14.264 1.00 86.00 88 SER A N 1
ATOM 710 C CA . SER A 1 88 ? 4.999 3.872 14.671 1.00 86.00 88 SER A CA 1
ATOM 711 C C . SER A 1 88 ? 5.723 4.703 15.735 1.00 86.00 88 SER A C 1
ATOM 713 O O . SER A 1 88 ? 6.498 4.127 16.502 1.00 86.00 88 SER A O 1
ATOM 715 N N . ALA A 1 89 ? 5.562 6.026 15.731 1.00 84.12 89 ALA A N 1
ATOM 716 C CA . ALA A 1 89 ? 6.186 6.920 16.698 1.00 84.12 89 ALA A CA 1
ATOM 717 C C . ALA A 1 89 ? 5.463 6.865 18.051 1.00 84.12 89 ALA A C 1
ATOM 719 O O . ALA A 1 89 ? 6.124 6.759 19.081 1.00 84.12 89 ALA A O 1
ATOM 720 N N . ASP A 1 90 ? 4.130 6.851 18.047 1.00 79.88 90 ASP A N 1
ATOM 721 C CA . ASP A 1 90 ? 3.313 6.734 19.262 1.00 79.88 90 ASP A CA 1
ATOM 722 C C . ASP A 1 90 ? 3.516 5.385 19.953 1.00 79.88 90 ASP A C 1
ATOM 724 O O . ASP A 1 90 ? 3.694 5.324 21.170 1.00 79.88 90 ASP A O 1
ATOM 728 N N . TRP A 1 91 ? 3.619 4.313 19.163 1.00 78.19 91 TRP A N 1
ATOM 729 C CA . TRP A 1 91 ? 3.958 2.979 19.655 1.00 78.19 91 TRP A CA 1
ATOM 730 C C . TRP A 1 91 ? 5.324 2.947 20.360 1.00 78.19 91 TRP A C 1
ATOM 732 O O . TRP A 1 91 ? 5.481 2.310 21.398 1.00 78.19 91 TRP A O 1
ATOM 742 N N . LYS A 1 92 ? 6.319 3.691 19.852 1.00 69.94 92 LYS A N 1
ATOM 743 C CA . LYS A 1 92 ? 7.638 3.810 20.502 1.00 69.94 92 LYS A CA 1
ATOM 744 C C . LYS A 1 92 ? 7.554 4.550 21.841 1.00 69.94 92 LYS A C 1
ATOM 746 O O . LYS A 1 92 ? 8.287 4.204 22.762 1.00 69.94 92 LYS A O 1
ATOM 751 N N . ASN A 1 93 ? 6.691 5.555 21.938 1.00 65.69 93 ASN A N 1
ATOM 752 C CA . ASN A 1 93 ? 6.592 6.439 23.098 1.00 65.69 93 ASN A CA 1
ATOM 753 C C . ASN A 1 93 ? 5.748 5.857 24.250 1.00 65.69 93 ASN A C 1
ATOM 755 O O . ASN A 1 93 ? 5.454 6.577 25.197 1.00 65.69 93 ASN A O 1
ATOM 759 N N . GLY A 1 94 ? 5.372 4.574 24.195 1.00 56.94 94 GLY A N 1
ATOM 760 C CA . GLY A 1 94 ? 4.676 3.892 25.293 1.00 56.94 94 GLY A CA 1
ATOM 761 C C . GLY A 1 94 ? 3.150 4.003 25.262 1.00 56.94 94 GLY A C 1
ATOM 762 O O . GLY A 1 94 ? 2.492 3.446 26.130 1.00 56.94 94 GLY A O 1
ATOM 763 N N . ILE A 1 95 ? 2.564 4.625 24.232 1.00 53.50 95 ILE A N 1
ATOM 764 C CA . ILE A 1 95 ? 1.098 4.642 24.044 1.00 53.50 95 ILE A CA 1
ATOM 765 C C . ILE A 1 95 ? 0.583 3.251 23.609 1.00 53.50 95 ILE A C 1
ATOM 767 O O . ILE A 1 95 ? -0.604 2.958 23.689 1.00 53.50 95 ILE A O 1
ATOM 771 N N . ALA A 1 96 ? 1.484 2.344 23.218 1.00 46.16 96 ALA A N 1
ATOM 772 C CA . ALA A 1 96 ? 1.189 0.934 22.998 1.00 46.16 96 ALA A CA 1
ATOM 773 C C . ALA A 1 96 ? 2.418 0.083 23.358 1.00 46.16 96 ALA A C 1
ATOM 775 O O . ALA A 1 96 ? 3.392 -0.003 22.611 1.00 46.16 96 ALA A O 1
ATOM 776 N N . HIS A 1 97 ? 2.402 -0.508 24.553 1.00 32.34 97 HIS A N 1
ATOM 777 C CA . HIS A 1 97 ? 3.515 -1.301 25.066 1.00 32.34 97 HIS A CA 1
ATOM 778 C C . HIS A 1 97 ? 3.609 -2.703 24.430 1.00 32.34 97 HIS A C 1
ATOM 780 O O . HIS A 1 97 ? 2.610 -3.364 24.161 1.00 32.34 97 HIS A O 1
ATOM 786 N N . VAL A 1 98 ? 4.864 -3.170 24.345 1.00 35.34 98 VAL A N 1
ATOM 787 C CA . VAL A 1 98 ? 5.354 -4.537 24.069 1.00 35.34 98 VAL A CA 1
ATOM 788 C C . VAL A 1 98 ? 5.437 -4.935 22.584 1.00 35.34 98 VAL A C 1
ATOM 790 O O . VAL A 1 98 ? 4.437 -5.126 21.910 1.00 35.34 98 VAL A O 1
ATOM 793 N N . VAL A 1 99 ? 6.675 -5.100 22.081 1.00 32.62 99 VAL A N 1
ATOM 794 C CA . VAL A 1 99 ? 7.195 -6.274 21.325 1.00 32.62 99 VAL A CA 1
ATOM 795 C C . VAL A 1 99 ? 8.546 -5.912 20.679 1.00 32.62 99 VAL A C 1
ATOM 797 O O . VAL A 1 99 ? 8.640 -5.163 19.703 1.00 32.62 99 VAL A O 1
ATOM 800 N N . ARG A 1 100 ? 9.635 -6.507 21.176 1.00 32.16 100 ARG A N 1
ATOM 801 C CA . ARG A 1 100 ? 10.971 -6.426 20.560 1.00 32.16 100 ARG A CA 1
ATOM 802 C C . ARG A 1 100 ? 11.093 -7.431 19.391 1.00 32.16 100 ARG A C 1
ATOM 804 O O . ARG A 1 100 ? 10.575 -8.534 19.462 1.00 32.16 100 ARG A O 1
ATOM 811 N N . ASN A 1 101 ? 11.821 -7.027 18.337 1.00 33.59 101 ASN A N 1
ATOM 812 C CA . ASN A 1 101 ? 12.553 -7.849 17.337 1.00 33.59 101 ASN A CA 1
ATOM 813 C C . ASN A 1 101 ? 12.045 -8.127 15.876 1.00 33.59 101 ASN A C 1
ATOM 815 O O . ASN A 1 101 ? 10.930 -8.586 15.646 1.00 33.59 101 ASN A O 1
ATOM 819 N N . SER A 1 102 ? 12.934 -7.857 14.907 1.00 38.06 102 SER A N 1
ATOM 820 C CA . SER A 1 102 ? 13.057 -8.239 13.473 1.00 38.06 102 SER A CA 1
ATOM 821 C C . SER A 1 102 ? 12.102 -7.766 12.340 1.00 38.06 102 SER A C 1
ATOM 823 O O . SER A 1 102 ? 12.619 -7.449 11.273 1.00 38.06 102 SER A O 1
ATOM 825 N N . SER A 1 103 ? 10.774 -7.634 12.480 1.00 57.94 103 SER A N 1
ATOM 826 C CA . SER A 1 103 ? 9.946 -7.055 11.381 1.00 57.94 103 SER A CA 1
ATOM 827 C C . SER A 1 103 ? 9.922 -5.517 11.414 1.00 57.94 103 SER A C 1
ATOM 829 O O . SER A 1 103 ? 10.181 -4.938 12.473 1.00 57.94 103 SER A O 1
ATOM 831 N N . SER A 1 104 ? 9.602 -4.840 10.295 1.00 69.88 104 SER A N 1
ATOM 832 C CA . SER A 1 104 ? 9.620 -3.365 10.245 1.00 69.88 104 SER A CA 1
ATOM 833 C C . SER A 1 104 ? 8.811 -2.773 11.409 1.00 69.88 104 SER A C 1
ATOM 835 O O . SER A 1 104 ? 7.692 -3.208 11.699 1.00 69.88 104 SER A O 1
ATOM 837 N N . ARG A 1 105 ? 9.404 -1.808 12.126 1.00 76.81 105 ARG A N 1
ATOM 838 C CA . ARG A 1 105 ? 8.819 -1.200 13.338 1.00 76.81 105 ARG A CA 1
ATOM 839 C C . ARG A 1 105 ? 7.390 -0.711 13.095 1.00 76.81 105 ARG A C 1
ATOM 841 O O . ARG A 1 105 ? 6.513 -0.899 13.928 1.00 76.81 105 ARG A O 1
ATOM 848 N N . MET A 1 106 ? 7.180 -0.142 11.916 1.00 81.94 106 MET A N 1
ATOM 849 C CA . MET A 1 106 ? 5.898 0.351 11.439 1.00 81.94 106 MET A CA 1
ATOM 850 C C . MET A 1 106 ? 4.858 -0.764 11.292 1.00 81.94 106 MET A C 1
ATOM 852 O O . MET A 1 106 ? 3.764 -0.638 11.833 1.00 81.94 106 MET A O 1
ATOM 856 N N . ALA A 1 107 ? 5.199 -1.876 10.629 1.00 79.94 107 ALA A N 1
ATOM 857 C CA . ALA A 1 107 ? 4.265 -2.986 10.437 1.00 79.94 107 ALA A CA 1
ATOM 858 C C . ALA A 1 107 ? 3.819 -3.591 11.774 1.00 79.94 107 ALA A C 1
ATOM 860 O O . ALA A 1 107 ? 2.654 -3.943 11.935 1.00 79.94 107 ALA A O 1
ATOM 861 N N . LYS A 1 108 ? 4.724 -3.667 12.758 1.00 82.38 108 LYS A N 1
ATOM 862 C CA . LYS A 1 108 ? 4.374 -4.136 14.105 1.00 82.38 108 LYS A CA 1
ATOM 863 C C . LYS A 1 108 ? 3.435 -3.199 14.829 1.00 82.38 108 LYS A C 1
ATOM 865 O O . LYS A 1 108 ? 2.437 -3.671 15.354 1.00 82.38 108 LYS A O 1
ATOM 870 N N . ALA A 1 109 ? 3.763 -1.908 14.841 1.00 84.75 109 ALA A N 1
ATOM 871 C CA . ALA A 1 109 ? 2.950 -0.899 15.502 1.00 84.75 109 ALA A CA 1
ATOM 872 C C . ALA A 1 109 ? 1.508 -0.959 14.982 1.00 84.75 109 ALA A C 1
ATOM 874 O O . ALA A 1 109 ? 0.571 -1.092 15.761 1.00 84.75 109 ALA A O 1
ATOM 875 N N . VAL A 1 110 ? 1.349 -1.009 13.658 1.00 86.44 110 VAL A N 1
ATOM 876 C CA . VAL A 1 110 ? 0.041 -1.109 13.002 1.00 86.44 110 VAL A CA 1
ATOM 877 C C . VAL A 1 110 ? -0.675 -2.429 13.312 1.00 86.44 110 VAL A C 1
ATOM 879 O O . VAL A 1 110 ? -1.860 -2.413 13.625 1.00 86.44 110 VAL A O 1
ATOM 882 N N . CYS A 1 111 ? 0.014 -3.575 13.279 1.00 86.56 111 CYS A N 1
ATOM 883 C CA . CYS A 1 111 ? -0.619 -4.860 13.613 1.00 86.56 111 CYS A CA 1
ATOM 884 C C . CYS A 1 111 ? -0.989 -4.978 15.102 1.00 86.56 111 CYS A C 1
ATOM 886 O O . CYS A 1 111 ? -1.905 -5.724 15.432 1.00 86.56 111 CYS A O 1
ATOM 888 N N . SER A 1 112 ? -0.286 -4.264 15.989 1.00 85.62 112 SER A N 1
ATOM 889 C CA . SER A 1 112 ? -0.519 -4.288 17.440 1.00 85.62 112 SER A CA 1
ATOM 890 C C . SER A 1 112 ? -1.713 -3.457 17.903 1.00 85.62 112 SER A C 1
ATOM 892 O O . SER A 1 112 ? -2.126 -3.595 19.053 1.00 85.62 112 SER A O 1
ATOM 894 N N . ILE A 1 113 ? -2.268 -2.612 17.025 1.00 84.75 113 ILE A N 1
ATOM 895 C CA . ILE A 1 113 ? -3.506 -1.878 17.300 1.00 84.75 113 ILE A CA 1
ATOM 896 C C . ILE A 1 113 ? -4.569 -2.905 17.660 1.00 84.75 113 ILE A C 1
ATOM 898 O O . ILE A 1 113 ? -4.768 -3.852 16.905 1.00 84.75 113 ILE A O 1
ATOM 902 N N . LYS A 1 114 ? -5.215 -2.748 18.812 1.00 83.50 114 LYS A N 1
ATOM 903 C CA . LYS A 1 114 ? -6.376 -3.555 19.187 1.00 83.50 114 LYS A CA 1
ATOM 904 C C . LYS A 1 114 ? -7.599 -2.922 18.536 1.00 83.50 114 LYS A C 1
ATOM 906 O O . LYS A 1 114 ? -7.729 -1.707 18.586 1.00 83.50 114 LYS A O 1
ATOM 911 N N . ALA A 1 115 ? -8.394 -3.738 17.855 1.00 84.81 115 ALA A N 1
ATOM 912 C CA . ALA A 1 115 ? -9.632 -3.309 17.225 1.00 84.81 115 ALA A CA 1
ATOM 913 C C . ALA A 1 115 ? -10.536 -4.512 16.965 1.00 84.81 115 ALA A C 1
ATOM 915 O O . ALA A 1 115 ? -10.041 -5.587 16.610 1.00 84.81 115 ALA A O 1
ATOM 916 N N . THR A 1 116 ? -11.840 -4.296 17.087 1.00 86.38 116 THR A N 1
ATOM 917 C CA . THR A 1 116 ? -12.902 -5.288 16.892 1.00 86.38 116 THR A CA 1
ATOM 918 C C . THR A 1 116 ? -13.119 -5.592 15.415 1.00 86.38 116 THR A C 1
ATOM 920 O O . THR A 1 116 ? -13.300 -6.745 15.029 1.00 86.38 116 THR A O 1
ATOM 923 N N . CYS A 1 117 ? -13.071 -4.571 14.557 1.00 88.31 117 CYS A N 1
ATOM 924 C CA . CYS A 1 117 ? -13.181 -4.743 13.111 1.00 88.31 117 CYS A CA 1
ATOM 925 C C . CYS A 1 117 ? -12.018 -4.066 12.387 1.00 88.31 117 CYS A C 1
ATOM 927 O O . CYS A 1 117 ? -11.567 -2.979 12.758 1.00 88.31 117 CYS A O 1
ATOM 929 N N . ARG A 1 118 ? -11.542 -4.715 11.319 1.00 90.75 118 ARG A N 1
ATOM 930 C CA . ARG A 1 118 ? -10.380 -4.270 10.549 1.00 90.75 118 ARG A CA 1
ATOM 931 C C . ARG A 1 118 ? -10.653 -4.350 9.061 1.00 90.75 118 ARG A C 1
ATOM 933 O O . ARG A 1 118 ? -11.120 -5.372 8.568 1.00 90.75 118 ARG A O 1
ATOM 940 N N . TRP A 1 119 ? -10.294 -3.294 8.343 1.00 92.19 119 TRP A N 1
ATOM 941 C CA . TRP A 1 119 ? -10.430 -3.222 6.894 1.00 92.19 119 TRP A CA 1
ATOM 942 C C . TRP A 1 119 ? -9.117 -2.796 6.255 1.00 92.19 119 TRP A C 1
ATOM 944 O O . TRP A 1 119 ? -8.401 -1.938 6.771 1.00 92.19 119 TRP A O 1
ATOM 954 N N . ALA A 1 120 ? -8.814 -3.376 5.098 1.00 90.75 120 ALA A N 1
ATOM 955 C CA . ALA A 1 120 ? -7.690 -2.972 4.269 1.00 90.75 120 ALA A CA 1
ATOM 956 C C . ALA A 1 120 ? -8.200 -2.585 2.880 1.00 90.75 120 ALA A C 1
ATOM 958 O O . ALA A 1 120 ? -8.688 -3.426 2.126 1.00 90.75 120 ALA A O 1
ATOM 959 N N . VAL A 1 121 ? -8.073 -1.306 2.534 1.00 89.94 121 VAL A N 1
ATOM 960 C CA . VAL A 1 121 ? -8.508 -0.763 1.246 1.00 89.94 121 VAL A CA 1
ATOM 961 C C . VAL A 1 121 ? -7.281 -0.539 0.373 1.00 89.94 121 VAL A C 1
ATOM 963 O O . VAL A 1 121 ? -6.428 0.300 0.659 1.00 89.94 121 VAL A O 1
ATOM 966 N N . THR A 1 122 ? -7.172 -1.314 -0.703 1.00 85.38 122 THR A N 1
ATOM 967 C CA . THR A 1 122 ? -6.052 -1.246 -1.646 1.00 85.38 122 THR A CA 1
ATOM 968 C C . THR A 1 122 ? -6.507 -1.599 -3.055 1.00 85.38 122 THR A C 1
ATOM 970 O O . THR A 1 122 ? -7.248 -2.558 -3.263 1.00 85.38 122 THR A O 1
ATOM 973 N N . GLY A 1 123 ? -6.034 -0.840 -4.046 1.00 78.25 123 GLY A N 1
ATOM 974 C CA . GLY A 1 123 ? -6.276 -1.154 -5.458 1.00 78.25 123 GLY A CA 1
ATOM 975 C C . GLY A 1 123 ? -5.476 -2.365 -5.957 1.00 78.25 123 GLY A C 1
ATOM 976 O O . GLY A 1 123 ? -5.853 -2.997 -6.943 1.00 78.25 123 GLY A O 1
ATOM 977 N N . THR A 1 124 ? -4.379 -2.703 -5.276 1.00 78.38 124 THR A N 1
ATOM 978 C CA . THR A 1 124 ? -3.432 -3.759 -5.659 1.00 78.38 124 THR A CA 1
ATOM 979 C C . THR A 1 124 ? -2.973 -4.488 -4.389 1.00 78.38 124 THR A C 1
ATOM 981 O O . THR A 1 124 ? -1.964 -4.093 -3.804 1.00 78.38 124 THR A O 1
ATOM 984 N N . PRO A 1 125 ? -3.721 -5.497 -3.902 1.00 67.94 125 PRO A N 1
ATOM 985 C CA . PRO A 1 125 ? -3.405 -6.189 -2.646 1.00 67.94 125 PRO A CA 1
ATOM 986 C C . PRO A 1 125 ? -2.113 -7.013 -2.712 1.00 67.94 125 PRO A C 1
ATOM 988 O O . PRO A 1 125 ? -1.472 -7.226 -1.691 1.00 67.94 125 PRO A O 1
ATOM 991 N N . ILE A 1 126 ? -1.714 -7.437 -3.912 1.00 72.00 126 ILE A N 1
ATOM 992 C CA . ILE A 1 126 ? -0.424 -8.071 -4.187 1.00 72.00 126 ILE A CA 1
ATOM 993 C C . ILE A 1 126 ? 0.307 -7.114 -5.126 1.00 72.00 126 ILE A C 1
ATOM 995 O O . ILE A 1 126 ? -0.097 -6.979 -6.281 1.00 72.00 126 ILE A O 1
ATOM 999 N N . GLN A 1 127 ? 1.299 -6.378 -4.617 1.00 63.59 127 GLN A N 1
ATOM 1000 C CA . GLN A 1 127 ? 2.048 -5.413 -5.428 1.00 63.59 127 GLN A CA 1
ATOM 1001 C C . GLN A 1 127 ? 3.294 -6.055 -6.019 1.00 63.59 127 GLN A C 1
ATOM 1003 O O . GLN A 1 127 ? 3.433 -6.104 -7.235 1.00 63.59 127 GLN A O 1
ATOM 1008 N N . ASN A 1 128 ? 4.175 -6.565 -5.158 1.00 63.44 128 ASN A N 1
ATOM 1009 C CA . ASN A 1 128 ? 5.498 -7.019 -5.571 1.00 63.44 128 ASN A CA 1
ATOM 1010 C C . ASN A 1 128 ? 5.793 -8.449 -5.115 1.00 63.44 128 ASN A C 1
ATOM 1012 O O . ASN A 1 128 ? 6.529 -9.164 -5.794 1.00 63.44 128 ASN A O 1
ATOM 1016 N N . ARG A 1 129 ? 5.280 -8.871 -3.949 1.00 74.50 129 ARG A N 1
ATOM 1017 C CA . ARG A 1 129 ? 5.613 -10.171 -3.343 1.00 74.50 129 ARG A CA 1
ATOM 1018 C C . ARG A 1 129 ? 4.420 -10.779 -2.607 1.00 74.50 129 ARG A C 1
ATOM 1020 O O . ARG A 1 129 ? 3.572 -10.071 -2.082 1.00 74.50 129 ARG A O 1
ATOM 1027 N N . MET A 1 130 ? 4.419 -12.106 -2.461 1.00 80.38 130 MET A N 1
ATOM 1028 C CA . MET A 1 130 ? 3.434 -12.830 -1.634 1.00 80.38 130 MET A CA 1
ATOM 1029 C C . MET A 1 130 ? 3.446 -12.391 -0.161 1.00 80.38 130 MET A C 1
ATOM 1031 O O . MET A 1 130 ? 2.422 -12.447 0.517 1.00 80.38 130 MET A O 1
ATOM 1035 N N . ALA A 1 131 ? 4.588 -11.887 0.311 1.00 80.88 131 ALA A N 1
ATOM 1036 C CA . ALA A 1 131 ? 4.731 -11.305 1.641 1.00 80.88 131 ALA A CA 1
ATOM 1037 C C . ALA A 1 131 ? 3.827 -10.076 1.867 1.00 80.88 131 ALA A C 1
ATOM 1039 O O . ALA A 1 131 ? 3.434 -9.826 3.005 1.00 80.88 131 ALA A O 1
ATOM 1040 N N . ASP A 1 132 ? 3.464 -9.340 0.808 1.00 81.62 132 ASP A N 1
ATOM 1041 C CA . ASP A 1 132 ? 2.567 -8.182 0.905 1.00 81.62 132 ASP A CA 1
ATOM 1042 C C . ASP A 1 132 ? 1.175 -8.629 1.372 1.00 81.62 132 ASP A C 1
ATOM 1044 O O . ASP A 1 132 ? 0.584 -8.031 2.272 1.00 81.62 132 ASP A O 1
ATOM 1048 N N . LEU A 1 133 ? 0.684 -9.748 0.826 1.00 84.62 133 LEU A N 1
ATOM 1049 C CA . LEU A 1 133 ? -0.586 -10.330 1.246 1.00 84.62 133 LEU A CA 1
ATOM 1050 C C . LEU A 1 133 ? -0.504 -10.894 2.665 1.00 84.62 133 LEU A C 1
ATOM 1052 O O . LEU A 1 133 ? -1.413 -10.659 3.455 1.00 84.62 133 LEU A O 1
ATOM 1056 N N . ALA A 1 134 ? 0.581 -11.590 3.012 1.00 87.12 134 ALA A N 1
ATOM 1057 C CA . ALA A 1 134 ? 0.777 -12.103 4.369 1.00 87.12 134 ALA A CA 1
ATOM 1058 C C . ALA A 1 134 ? 0.736 -10.975 5.416 1.00 87.12 134 ALA A C 1
ATOM 1060 O O . ALA A 1 134 ? 0.149 -11.132 6.486 1.00 87.12 134 ALA A O 1
ATOM 1061 N N . ALA A 1 135 ? 1.305 -9.807 5.099 1.00 86.00 135 ALA A N 1
ATOM 1062 C CA . ALA A 1 135 ? 1.241 -8.635 5.966 1.00 86.00 135 ALA A CA 1
ATOM 1063 C C . ALA A 1 135 ? -0.195 -8.106 6.136 1.00 86.00 135 ALA A C 1
ATOM 1065 O O . ALA A 1 135 ? -0.578 -7.747 7.250 1.00 86.00 135 ALA A O 1
ATOM 1066 N N . LEU A 1 136 ? -1.001 -8.097 5.067 1.00 88.19 136 LEU A N 1
ATOM 1067 C CA . LEU A 1 136 ? -2.418 -7.720 5.138 1.00 88.19 136 LEU A CA 1
ATOM 1068 C C . LEU A 1 136 ? -3.234 -8.716 5.968 1.00 88.19 136 LEU A C 1
ATOM 1070 O O . LEU A 1 136 ? -3.991 -8.293 6.835 1.00 88.19 136 LEU A O 1
ATOM 1074 N N . LEU A 1 137 ? -3.046 -10.022 5.760 1.00 90.50 137 LEU A N 1
ATOM 1075 C CA . LEU A 1 137 ? -3.724 -11.074 6.530 1.00 90.50 137 LEU A CA 1
ATOM 1076 C C . LEU A 1 137 ? -3.391 -10.989 8.021 1.00 90.50 137 LEU A C 1
ATOM 1078 O O . LEU A 1 137 ? -4.277 -11.119 8.862 1.00 90.50 137 LEU A O 1
ATOM 1082 N N . LYS A 1 138 ? -2.129 -10.686 8.341 1.00 90.06 138 LYS A N 1
ATOM 1083 C CA . LYS A 1 138 ? -1.683 -10.430 9.710 1.00 90.06 138 LYS A CA 1
ATOM 1084 C C . LYS A 1 138 ? -2.329 -9.195 10.321 1.00 90.06 138 LYS A C 1
ATOM 1086 O O . LYS A 1 138 ? -2.743 -9.249 11.475 1.00 90.06 138 LYS A O 1
ATOM 1091 N N . PHE A 1 139 ? -2.430 -8.094 9.576 1.00 90.00 139 PHE A N 1
ATOM 1092 C CA . PHE A 1 139 ? -3.137 -6.910 10.060 1.00 90.00 139 PHE A CA 1
ATOM 1093 C C . PHE A 1 139 ? -4.617 -7.209 10.309 1.00 90.00 139 PHE A C 1
ATOM 1095 O O . PHE A 1 139 ? -5.118 -6.827 11.359 1.00 90.00 139 PHE A O 1
ATOM 1102 N N . LEU A 1 140 ? -5.281 -7.899 9.377 1.00 91.12 140 LEU A N 1
ATOM 1103 C CA . LEU A 1 140 ? -6.695 -8.278 9.452 1.00 91.12 140 LEU A CA 1
ATOM 1104 C C . LEU A 1 140 ? -6.987 -9.369 10.499 1.00 91.12 140 LEU A C 1
ATOM 1106 O O . LEU A 1 140 ? -8.152 -9.604 10.787 1.00 91.12 140 LEU A O 1
ATOM 1110 N N . GLN A 1 141 ? -5.955 -10.005 11.066 1.00 90.50 141 GLN A N 1
ATOM 1111 C CA . GLN A 1 141 ? -6.061 -11.098 12.041 1.00 90.50 141 GLN A CA 1
ATOM 1112 C C . GLN A 1 141 ? -6.870 -12.303 11.525 1.00 90.50 141 GLN A C 1
ATOM 1114 O O . GLN A 1 141 ? -7.675 -12.886 12.244 1.00 90.50 141 GLN A O 1
ATOM 1119 N N . ILE A 1 142 ? -6.647 -12.689 10.263 1.00 91.12 142 ILE A N 1
ATOM 1120 C CA . ILE A 1 142 ? -7.327 -13.838 9.646 1.00 91.12 142 ILE A CA 1
ATOM 1121 C C . ILE A 1 142 ? -6.618 -15.141 10.025 1.00 91.12 142 ILE A C 1
ATOM 1123 O O . ILE A 1 142 ? -5.594 -15.487 9.435 1.00 91.12 142 ILE A O 1
ATOM 1127 N N . GLU A 1 143 ? -7.173 -15.890 10.974 1.00 90.75 143 GLU A N 1
ATOM 1128 C CA . GLU A 1 143 ? -6.672 -17.218 11.342 1.00 90.75 143 GLU A CA 1
ATOM 1129 C C . GLU A 1 143 ? -6.848 -18.220 10.175 1.00 90.75 143 GLU A C 1
ATOM 1131 O O . GLU A 1 143 ? -7.870 -18.184 9.485 1.00 90.75 143 GLU A O 1
ATOM 1136 N N . PRO A 1 144 ? -5.882 -19.122 9.898 1.00 92.31 144 PRO A N 1
ATOM 1137 C CA . PRO A 1 144 ? -4.582 -19.322 10.556 1.00 92.31 144 PRO A CA 1
ATOM 1138 C C . PRO A 1 144 ? -3.419 -18.539 9.914 1.00 92.31 144 PRO A C 1
ATOM 1140 O O . PRO A 1 144 ? -2.248 -18.815 10.194 1.00 92.31 144 PRO A O 1
ATOM 1143 N N . TYR A 1 145 ? -3.723 -17.631 8.984 1.00 91.62 145 TYR A N 1
ATOM 1144 C CA . TYR A 1 145 ? -2.749 -16.934 8.138 1.00 91.62 145 TYR A CA 1
ATOM 1145 C C . TYR A 1 145 ? -2.286 -15.582 8.692 1.00 91.62 145 TYR A C 1
ATOM 1147 O O . TYR A 1 145 ? -1.421 -14.932 8.103 1.00 91.62 145 TYR A O 1
ATOM 1155 N N . ASP A 1 146 ? -2.793 -15.186 9.853 1.00 88.00 146 ASP A N 1
ATOM 1156 C CA . ASP A 1 146 ? -2.210 -14.164 10.714 1.00 88.00 146 ASP A CA 1
ATOM 1157 C C . ASP A 1 146 ? -0.793 -14.565 11.184 1.00 88.00 146 ASP A C 1
ATOM 1159 O O . ASP A 1 146 ? 0.087 -13.718 11.396 1.00 88.00 146 ASP A O 1
ATOM 1163 N N . ASN A 1 147 ? -0.531 -15.876 11.247 1.00 90.00 147 ASN A N 1
ATOM 1164 C CA . ASN A 1 147 ? 0.791 -16.453 11.420 1.00 90.00 147 ASN A CA 1
ATOM 1165 C C . ASN A 1 147 ? 1.520 -16.635 10.078 1.00 90.00 147 ASN A C 1
ATOM 1167 O O . ASN A 1 147 ? 1.292 -17.586 9.326 1.00 90.00 147 ASN A O 1
ATOM 1171 N N . VAL A 1 148 ? 2.508 -15.769 9.840 1.00 87.12 148 VAL A N 1
ATOM 1172 C CA . VAL A 1 148 ? 3.351 -15.777 8.629 1.00 87.12 148 VAL A CA 1
ATOM 1173 C C . VAL A 1 148 ? 3.995 -17.144 8.362 1.00 87.12 148 VAL A C 1
ATOM 1175 O O . VAL A 1 148 ? 4.100 -17.543 7.209 1.00 87.12 148 VAL A O 1
ATOM 1178 N N . ARG A 1 149 ? 4.369 -17.913 9.399 1.00 91.06 149 ARG A N 1
ATOM 1179 C CA . ARG A 1 149 ? 4.986 -19.240 9.209 1.00 91.06 149 ARG A CA 1
ATOM 1180 C C . ARG A 1 149 ? 4.026 -20.237 8.566 1.00 91.06 149 ARG A C 1
ATOM 1182 O O . ARG A 1 149 ? 4.459 -21.050 7.754 1.00 91.06 149 ARG A O 1
ATOM 1189 N N . ARG A 1 150 ? 2.739 -20.179 8.924 1.00 92.00 150 ARG A N 1
ATOM 1190 C CA . ARG A 1 150 ? 1.712 -21.036 8.318 1.00 92.00 150 ARG A CA 1
ATOM 1191 C C . ARG A 1 150 ? 1.432 -20.617 6.884 1.00 92.00 150 ARG A C 1
ATOM 1193 O O . ARG A 1 150 ? 1.453 -21.461 5.997 1.00 92.00 150 ARG A O 1
ATOM 1200 N N . PHE A 1 151 ? 1.288 -19.313 6.645 1.00 91.12 151 PHE A N 1
ATOM 1201 C CA . PHE A 1 151 ? 1.166 -18.785 5.285 1.00 91.12 151 PHE A CA 1
ATOM 1202 C C . PHE A 1 151 ? 2.345 -19.219 4.398 1.00 91.12 151 PHE A C 1
ATOM 1204 O O . PHE A 1 151 ? 2.151 -19.659 3.265 1.00 91.12 151 PHE A O 1
ATOM 1211 N N . ASP A 1 152 ? 3.569 -19.166 4.927 1.00 90.50 152 ASP A N 1
ATOM 1212 C CA . ASP A 1 152 ? 4.753 -19.587 4.189 1.00 90.50 152 ASP A CA 1
ATOM 1213 C C . ASP A 1 152 ? 4.770 -21.090 3.898 1.00 90.50 152 ASP A C 1
ATOM 1215 O O . ASP A 1 152 ? 5.092 -21.485 2.777 1.00 90.50 152 ASP A O 1
ATOM 1219 N N . ALA A 1 153 ? 4.402 -21.930 4.867 1.00 89.81 153 ALA A N 1
ATOM 1220 C CA . ALA A 1 153 ? 4.352 -23.380 4.691 1.00 89.81 153 ALA A CA 1
ATOM 1221 C C . ALA A 1 153 ? 3.297 -23.820 3.659 1.00 89.81 153 ALA A C 1
ATOM 1223 O O . ALA A 1 153 ? 3.560 -24.744 2.878 1.00 89.81 153 ALA A O 1
ATOM 1224 N N . ASP A 1 154 ? 2.147 -23.140 3.645 1.00 89.00 154 ASP A N 1
ATOM 1225 C CA . ASP A 1 154 ? 0.962 -23.531 2.877 1.00 89.00 154 ASP A CA 1
ATOM 1226 C C . ASP A 1 154 ? 0.849 -22.862 1.507 1.00 89.00 154 ASP A C 1
ATOM 1228 O O . ASP A 1 154 ? 0.148 -23.395 0.645 1.00 89.00 154 ASP A O 1
ATOM 1232 N N . ILE A 1 155 ? 1.484 -21.700 1.312 1.00 88.62 155 ILE A N 1
ATOM 1233 C CA . ILE A 1 155 ? 1.371 -20.895 0.087 1.00 88.62 155 ILE A CA 1
ATOM 1234 C C . ILE A 1 155 ? 2.758 -20.553 -0.468 1.00 88.62 155 ILE A C 1
ATOM 1236 O O . ILE A 1 155 ? 3.078 -20.951 -1.590 1.00 88.62 155 ILE A O 1
ATOM 1240 N N . THR A 1 156 ? 3.609 -19.852 0.291 1.00 86.81 156 THR A N 1
ATOM 1241 C CA . THR A 1 156 ? 4.907 -19.369 -0.227 1.00 86.81 156 THR A CA 1
ATOM 1242 C C . THR A 1 156 ? 5.832 -20.512 -0.651 1.00 86.81 156 THR A C 1
ATOM 1244 O O . THR A 1 156 ? 6.524 -20.405 -1.662 1.00 86.81 156 THR A O 1
ATOM 1247 N N . ARG A 1 157 ? 5.862 -21.617 0.102 1.00 88.31 157 ARG A N 1
ATOM 1248 C CA . ARG A 1 157 ? 6.695 -22.786 -0.204 1.00 88.31 157 ARG A CA 1
ATOM 1249 C C . ARG A 1 157 ? 6.243 -23.480 -1.484 1.00 88.31 157 ARG A C 1
ATOM 1251 O O . ARG A 1 157 ? 7.095 -23.755 -2.319 1.00 88.31 157 ARG A O 1
ATOM 1258 N N . LEU A 1 158 ? 4.936 -23.681 -1.661 1.00 86.06 158 LEU A N 1
ATOM 1259 C CA . LEU A 1 158 ? 4.371 -24.267 -2.885 1.00 86.06 158 LEU A CA 1
ATOM 1260 C C . LEU A 1 158 ? 4.670 -23.408 -4.118 1.00 86.06 158 LEU A C 1
ATOM 1262 O O . LEU A 1 158 ? 4.966 -23.921 -5.192 1.00 86.06 158 LEU A O 1
ATOM 1266 N N . TRP A 1 159 ? 4.677 -22.083 -3.946 1.00 83.44 159 TRP A N 1
ATOM 1267 C CA . TRP A 1 159 ? 5.083 -21.161 -5.005 1.00 83.44 159 TRP A CA 1
ATOM 1268 C C . TRP A 1 159 ? 6.545 -21.357 -5.438 1.00 83.44 159 TRP A C 1
ATOM 1270 O O . TRP A 1 159 ? 6.876 -21.164 -6.604 1.00 83.44 159 TRP A O 1
ATOM 1280 N N . LYS A 1 160 ? 7.430 -21.734 -4.505 1.00 84.50 160 LYS A N 1
ATOM 1281 C CA . LYS A 1 160 ? 8.866 -21.939 -4.754 1.00 84.50 160 LYS A CA 1
ATOM 1282 C C . LYS A 1 160 ? 9.219 -23.359 -5.205 1.00 84.50 160 LYS A C 1
ATOM 1284 O O . LYS A 1 160 ? 10.215 -23.514 -5.899 1.00 84.50 160 LYS A O 1
ATOM 1289 N N . SER A 1 161 ? 8.445 -24.376 -4.819 1.00 85.06 161 SER A N 1
ATOM 1290 C CA . SER A 1 161 ? 8.715 -25.790 -5.139 1.00 85.06 161 SER A CA 1
ATOM 1291 C C . SER A 1 161 ? 8.311 -26.204 -6.558 1.00 85.06 161 SER A C 1
ATOM 1293 O O . SER A 1 161 ? 8.519 -27.353 -6.930 1.00 85.06 161 SER A O 1
ATOM 1295 N N . GLY A 1 162 ? 7.745 -25.292 -7.355 1.00 80.50 162 GLY A N 1
ATOM 1296 C CA . GLY A 1 162 ? 7.249 -25.580 -8.707 1.00 80.50 162 GLY A CA 1
ATOM 1297 C C . GLY A 1 162 ? 5.761 -25.942 -8.764 1.00 80.50 162 GLY A C 1
ATOM 1298 O O . GLY A 1 162 ? 5.196 -26.031 -9.849 1.00 80.50 162 GLY A O 1
ATOM 1299 N N . GLU A 1 163 ? 5.081 -26.046 -7.619 1.00 87.25 163 GLU A N 1
ATOM 1300 C CA . GLU A 1 163 ? 3.638 -26.320 -7.506 1.00 87.25 163 GLU A CA 1
ATOM 1301 C C . GLU A 1 163 ? 2.797 -25.029 -7.490 1.00 87.25 163 GLU A C 1
ATOM 1303 O O . GLU A 1 163 ? 1.837 -24.869 -6.728 1.00 87.25 163 GLU A O 1
ATOM 1308 N N . ALA A 1 164 ? 3.148 -24.069 -8.350 1.00 85.94 164 ALA A N 1
ATOM 1309 C CA . ALA A 1 164 ? 2.539 -22.739 -8.354 1.00 85.94 164 ALA A CA 1
ATOM 1310 C C . ALA A 1 164 ? 1.014 -22.778 -8.571 1.00 85.94 164 ALA A C 1
ATOM 1312 O O . ALA A 1 164 ? 0.286 -21.963 -8.004 1.00 85.94 164 ALA A O 1
ATOM 1313 N N . GLN A 1 165 ? 0.509 -23.744 -9.344 1.00 88.56 165 GLN A N 1
ATOM 1314 C CA . GLN A 1 165 ? -0.922 -23.861 -9.622 1.00 88.56 165 GLN A CA 1
ATOM 1315 C C . GLN A 1 165 ? -1.744 -24.168 -8.362 1.00 88.56 165 GLN A C 1
ATOM 1317 O O . GLN A 1 165 ? -2.819 -23.595 -8.171 1.00 88.56 165 GLN A O 1
ATOM 1322 N N . GLU A 1 166 ? -1.232 -25.022 -7.476 1.00 89.88 166 GLU A N 1
ATOM 1323 C CA . GLU A 1 166 ? -1.906 -25.344 -6.218 1.00 89.88 166 GLU A CA 1
ATOM 1324 C C . GLU A 1 166 ? -1.871 -24.149 -5.258 1.00 89.88 166 GLU A C 1
ATOM 1326 O O . GLU A 1 166 ? -2.890 -23.795 -4.660 1.00 89.88 166 GLU A O 1
ATOM 1331 N N . ALA A 1 167 ? -0.742 -23.433 -5.199 1.00 88.31 167 ALA A N 1
ATOM 1332 C CA . ALA A 1 167 ? -0.645 -22.181 -4.450 1.00 88.31 167 ALA A CA 1
ATOM 1333 C C . ALA A 1 167 ? -1.681 -21.144 -4.931 1.00 88.31 167 ALA A C 1
ATOM 1335 O O . ALA A 1 167 ? -2.354 -20.513 -4.113 1.00 88.31 167 ALA A O 1
ATOM 1336 N N . ILE A 1 168 ? -1.870 -21.005 -6.251 1.00 89.19 168 ILE A N 1
ATOM 1337 C CA . ILE A 1 168 ? -2.891 -20.126 -6.844 1.00 89.19 168 ILE A CA 1
ATOM 1338 C C . ILE A 1 168 ? -4.301 -20.572 -6.449 1.00 89.19 168 ILE A C 1
ATOM 1340 O O . ILE A 1 168 ? -5.132 -19.728 -6.114 1.00 89.19 168 ILE A O 1
ATOM 1344 N N . ASN A 1 169 ? -4.598 -21.872 -6.483 1.00 91.38 169 ASN A N 1
ATOM 1345 C CA . ASN A 1 169 ? -5.919 -22.389 -6.124 1.00 91.38 169 ASN A CA 1
ATOM 1346 C C . ASN A 1 169 ? -6.257 -22.098 -4.655 1.00 91.38 169 ASN A C 1
ATOM 1348 O O . ASN A 1 169 ? -7.351 -21.608 -4.360 1.00 91.38 169 ASN A O 1
ATOM 1352 N N . ARG A 1 170 ? -5.304 -22.321 -3.744 1.00 90.75 170 ARG A N 1
ATOM 1353 C CA . ARG A 1 170 ? -5.440 -21.976 -2.319 1.00 90.75 170 ARG A CA 1
ATOM 1354 C C . ARG A 1 170 ? -5.658 -20.483 -2.123 1.00 90.75 170 ARG A C 1
ATOM 1356 O O . ARG A 1 170 ? -6.568 -20.083 -1.400 1.00 90.75 170 ARG A O 1
ATOM 1363 N N . LEU A 1 171 ? -4.888 -19.664 -2.835 1.00 89.44 171 LEU A N 1
ATOM 1364 C CA . LEU A 1 171 ? -5.018 -18.215 -2.796 1.00 89.44 171 LEU A CA 1
ATOM 1365 C C . LEU A 1 171 ? -6.393 -17.755 -3.284 1.00 89.44 171 LEU A C 1
ATOM 1367 O O . LEU A 1 171 ? -7.029 -16.939 -2.630 1.00 89.44 171 LEU A O 1
ATOM 1371 N N . LYS A 1 172 ? -6.888 -18.290 -4.404 1.00 89.75 172 LYS A N 1
ATOM 1372 C CA . LYS A 1 172 ? -8.225 -17.971 -4.932 1.00 89.75 172 LYS A CA 1
ATOM 1373 C C . LYS A 1 172 ? -9.325 -18.311 -3.932 1.00 89.75 172 LYS A C 1
ATOM 1375 O O . LYS A 1 172 ? -10.224 -17.501 -3.741 1.00 89.75 172 LYS A O 1
ATOM 1380 N N . ARG A 1 173 ? -9.232 -19.470 -3.270 1.00 91.69 173 ARG A N 1
ATOM 1381 C CA . ARG A 1 173 ? -10.183 -19.859 -2.219 1.00 91.69 173 ARG A CA 1
ATOM 1382 C C . ARG A 1 173 ? -10.138 -18.874 -1.061 1.00 91.69 173 ARG A C 1
ATOM 1384 O O . ARG A 1 173 ? -11.166 -18.295 -0.750 1.00 91.69 173 ARG A O 1
ATOM 1391 N N . LEU A 1 174 ? -8.959 -18.624 -0.490 1.00 90.94 174 LEU A N 1
ATOM 1392 C CA . LEU A 1 174 ? -8.790 -17.684 0.622 1.00 90.94 174 LEU A CA 1
ATOM 1393 C C . LEU A 1 174 ? -9.308 -16.286 0.263 1.00 90.94 174 LEU A C 1
ATOM 1395 O O . LEU A 1 174 ? -10.099 -15.692 0.991 1.00 90.94 174 LEU A O 1
ATOM 1399 N N . THR A 1 175 ? -8.878 -15.774 -0.888 1.00 88.38 175 THR A N 1
ATOM 1400 C CA . THR A 1 175 ? -9.221 -14.424 -1.334 1.00 88.38 175 THR A CA 1
ATOM 1401 C C . THR A 1 175 ? -10.701 -14.267 -1.675 1.00 88.38 175 THR A C 1
ATOM 1403 O O . THR A 1 175 ? -11.232 -13.179 -1.485 1.00 88.38 175 THR A O 1
ATOM 1406 N N . GLY A 1 176 ? -11.381 -15.336 -2.102 1.00 88.94 176 GLY A N 1
ATOM 1407 C CA . GLY A 1 176 ? -12.819 -15.328 -2.377 1.00 88.94 176 GLY A CA 1
ATOM 1408 C C . GLY A 1 176 ? -13.696 -15.021 -1.159 1.00 88.94 176 GLY A C 1
ATOM 1409 O O . GLY A 1 176 ? -14.776 -14.468 -1.332 1.00 88.94 176 GLY A O 1
ATOM 1410 N N . TRP A 1 177 ? -13.231 -15.327 0.057 1.00 89.88 177 TRP A N 1
ATOM 1411 C CA . TRP A 1 177 ? -13.985 -15.071 1.293 1.00 89.88 177 TRP A CA 1
ATOM 1412 C C . TRP A 1 177 ? -13.689 -13.708 1.919 1.00 89.88 177 TRP A C 1
ATOM 1414 O O . TRP A 1 177 ? -14.554 -13.136 2.573 1.00 89.88 177 TRP A O 1
ATOM 1424 N N . ILE A 1 178 ? -12.471 -13.193 1.737 1.00 90.19 178 ILE A N 1
ATOM 1425 C CA . ILE A 1 178 ? -11.992 -12.012 2.477 1.00 90.19 178 ILE A CA 1
ATOM 1426 C C . ILE A 1 178 ? -11.847 -10.755 1.612 1.00 90.19 178 ILE A C 1
ATOM 1428 O O . ILE A 1 178 ? -11.755 -9.656 2.154 1.00 90.19 178 ILE A O 1
ATOM 1432 N N . LEU A 1 179 ? -11.778 -10.882 0.279 1.00 89.31 179 LEU A N 1
ATOM 1433 C CA . LEU A 1 179 ? -11.644 -9.735 -0.620 1.00 89.31 179 LEU A CA 1
ATOM 1434 C C . LEU A 1 179 ? -12.922 -9.481 -1.407 1.00 89.31 179 LEU A C 1
ATOM 1436 O O . LEU A 1 179 ? -13.380 -10.313 -2.186 1.00 89.31 179 LEU A O 1
ATOM 1440 N N . LEU A 1 180 ? -13.393 -8.239 -1.329 1.00 89.94 180 LEU A N 1
ATOM 1441 C CA . LEU A 1 180 ? -14.347 -7.691 -2.279 1.00 89.94 180 LEU A CA 1
ATOM 1442 C C . LEU A 1 180 ? -13.592 -6.934 -3.378 1.00 89.94 180 LEU A C 1
ATOM 1444 O O . LEU A 1 180 ? -13.049 -5.853 -3.147 1.00 89.94 180 LEU A O 1
ATOM 1448 N N . ARG A 1 181 ? -13.563 -7.483 -4.598 1.00 86.38 181 ARG A N 1
ATOM 1449 C CA . ARG A 1 181 ? -12.923 -6.846 -5.760 1.00 86.38 181 ARG A CA 1
ATOM 1450 C C . ARG A 1 181 ? -13.912 -6.682 -6.907 1.00 86.38 181 ARG A C 1
ATOM 1452 O O . ARG A 1 181 ? -14.362 -7.664 -7.487 1.00 86.38 181 ARG A O 1
ATOM 1459 N N . ARG A 1 182 ? -14.181 -5.432 -7.294 1.00 85.44 182 ARG A N 1
ATOM 1460 C CA . ARG A 1 182 ? -14.985 -5.103 -8.481 1.00 85.44 182 ARG A CA 1
ATOM 1461 C C . ARG A 1 182 ? -14.074 -4.909 -9.706 1.00 85.44 182 ARG A C 1
ATOM 1463 O O . ARG A 1 182 ? -13.105 -4.152 -9.611 1.00 85.44 182 ARG A O 1
ATOM 1470 N N . PRO A 1 183 ? -14.309 -5.607 -10.832 1.00 81.69 183 PRO A N 1
ATOM 1471 C CA . PRO A 1 183 ? -13.499 -5.456 -12.038 1.00 81.69 183 PRO A CA 1
ATOM 1472 C C . PRO A 1 183 ? -13.808 -4.141 -12.769 1.00 81.69 183 PRO A C 1
ATOM 1474 O O . PRO A 1 183 ? -14.911 -3.615 -12.688 1.00 81.69 183 PRO A O 1
ATOM 1477 N N . LYS A 1 184 ? -12.853 -3.633 -13.562 1.00 72.19 184 LYS A N 1
ATOM 1478 C CA . LYS A 1 184 ? -13.037 -2.394 -14.350 1.00 72.19 184 LYS A CA 1
ATOM 1479 C C . LYS A 1 184 ? -14.229 -2.442 -15.315 1.00 72.19 184 LYS A C 1
ATOM 1481 O O . LYS A 1 184 ? -14.803 -1.403 -15.591 1.00 72.19 184 LYS A O 1
ATOM 1486 N N . LYS A 1 185 ? -14.623 -3.637 -15.775 1.00 74.62 185 LYS A N 1
ATOM 1487 C CA . LYS A 1 185 ? -15.784 -3.848 -16.658 1.00 74.62 185 LYS A CA 1
ATOM 1488 C C . LYS A 1 185 ? -17.131 -3.458 -16.028 1.00 74.62 185 LYS A C 1
ATOM 1490 O O . LYS A 1 185 ? -18.134 -3.480 -16.722 1.00 74.62 185 LYS A O 1
ATOM 1495 N N . THR A 1 186 ? -17.174 -3.151 -14.730 1.00 77.06 186 THR A N 1
ATOM 1496 C CA . THR A 1 186 ? -18.392 -2.687 -14.052 1.00 77.06 186 THR A CA 1
ATOM 1497 C C . THR A 1 186 ? -18.768 -1.246 -14.424 1.00 77.06 186 THR A C 1
ATOM 1499 O O . THR A 1 186 ? -19.898 -0.847 -14.178 1.00 77.06 186 THR A O 1
ATOM 1502 N N . ILE A 1 187 ? -17.848 -0.468 -15.004 1.00 83.25 187 ILE A N 1
ATOM 1503 C CA . ILE A 1 187 ? -18.079 0.922 -15.413 1.00 83.25 187 ILE A CA 1
ATOM 1504 C C . ILE A 1 187 ? -17.776 1.036 -16.907 1.00 83.25 187 ILE A C 1
ATOM 1506 O O . ILE A 1 187 ? -16.776 0.486 -17.373 1.00 83.25 187 ILE A O 1
ATOM 1510 N N . ASP A 1 188 ? -18.629 1.752 -17.636 1.00 84.19 188 ASP A N 1
ATOM 1511 C CA . ASP A 1 188 ? -18.409 2.051 -19.047 1.00 84.19 188 ASP A CA 1
ATOM 1512 C C . ASP A 1 188 ? -17.370 3.173 -19.172 1.00 84.19 188 ASP A C 1
ATOM 1514 O O . ASP A 1 188 ? -17.654 4.351 -18.954 1.00 84.19 188 ASP A O 1
ATOM 1518 N N . LEU A 1 189 ? -16.116 2.782 -19.397 1.00 84.19 189 LEU A N 1
ATOM 1519 C CA . LEU A 1 189 ? -14.999 3.700 -19.588 1.00 84.19 189 LEU A CA 1
ATOM 1520 C C . LEU A 1 189 ? -14.627 3.734 -21.074 1.00 84.19 189 LEU A C 1
ATOM 1522 O O . LEU A 1 189 ? -14.587 2.673 -21.703 1.00 84.19 189 LEU A O 1
ATOM 1526 N N . PRO A 1 190 ? -14.252 4.905 -21.620 1.00 88.81 190 PRO A N 1
ATOM 1527 C CA . PRO A 1 190 ? -13.727 4.996 -22.974 1.00 88.81 190 PRO A CA 1
ATOM 1528 C C . PRO A 1 190 ? -12.548 4.044 -23.199 1.00 88.81 190 PRO A C 1
ATOM 1530 O O . PRO A 1 190 ? -11.738 3.789 -22.300 1.00 88.81 190 PRO A O 1
ATOM 1533 N N . THR A 1 191 ? -12.417 3.543 -24.426 1.00 88.38 191 THR A N 1
ATOM 1534 C CA . THR A 1 191 ? -11.325 2.640 -24.797 1.00 88.38 191 THR A CA 1
ATOM 1535 C C . THR A 1 191 ? -9.970 3.301 -24.556 1.00 88.38 191 THR A C 1
ATOM 1537 O O . THR A 1 191 ? -9.637 4.317 -25.167 1.00 88.38 191 THR A O 1
ATOM 1540 N N . ARG A 1 192 ? -9.153 2.684 -23.696 1.00 87.06 192 ARG A N 1
ATOM 1541 C CA . ARG A 1 192 ? -7.767 3.098 -23.461 1.00 87.06 192 ARG A CA 1
ATOM 1542 C C . ARG A 1 192 ? -6.961 2.978 -24.758 1.00 87.06 192 ARG A C 1
ATOM 1544 O O . ARG A 1 192 ? -6.873 1.890 -25.323 1.00 87.06 192 ARG A O 1
ATOM 1551 N N . ARG A 1 193 ? -6.336 4.075 -25.191 1.00 91.25 193 ARG A N 1
ATOM 1552 C CA . ARG A 1 193 ? -5.393 4.104 -26.318 1.00 91.25 193 ARG A CA 1
ATOM 1553 C C . ARG A 1 193 ? -3.982 4.317 -25.781 1.00 91.25 193 ARG A C 1
ATOM 1555 O O . ARG A 1 193 ? -3.682 5.385 -25.262 1.00 91.25 193 ARG A O 1
ATOM 1562 N N . ASP A 1 194 ? -3.138 3.299 -25.896 1.00 90.81 194 ASP A N 1
ATOM 1563 C CA . ASP A 1 194 ? -1.718 3.405 -25.562 1.00 90.81 194 ASP A CA 1
ATOM 1564 C C . ASP A 1 194 ? -0.936 3.747 -26.835 1.00 90.81 194 ASP A C 1
ATOM 1566 O O . ASP A 1 194 ? -0.890 2.952 -27.774 1.00 90.81 194 ASP A O 1
ATOM 1570 N N . LEU A 1 195 ? -0.335 4.935 -26.875 1.00 91.75 195 LEU A N 1
ATOM 1571 C CA . LEU A 1 195 ? 0.497 5.390 -27.987 1.00 91.75 195 LEU A CA 1
ATOM 1572 C C . LEU A 1 195 ? 1.973 5.227 -27.616 1.00 91.75 195 LEU A C 1
ATOM 1574 O O . LEU A 1 195 ? 2.396 5.637 -26.537 1.00 91.75 195 LEU A O 1
ATOM 1578 N N . ARG A 1 196 ? 2.763 4.623 -28.507 1.00 90.56 196 ARG A N 1
ATOM 1579 C CA . ARG A 1 196 ? 4.218 4.506 -28.353 1.00 90.56 196 ARG A CA 1
ATOM 1580 C C . ARG A 1 196 ? 4.884 5.432 -29.354 1.00 90.56 196 ARG A C 1
ATOM 1582 O O . ARG A 1 196 ? 4.845 5.157 -30.547 1.00 90.56 196 ARG A O 1
ATOM 1589 N N . TRP A 1 197 ? 5.477 6.510 -28.857 1.00 90.38 197 TRP A N 1
ATOM 1590 C CA . TRP A 1 197 ? 6.292 7.415 -29.661 1.00 90.38 197 TRP A CA 1
ATOM 1591 C C . TRP A 1 197 ? 7.767 7.105 -29.404 1.00 90.38 197 TRP A C 1
ATOM 1593 O O . TRP A 1 197 ? 8.244 7.380 -28.301 1.00 90.38 197 TRP A O 1
ATOM 1603 N N . PRO A 1 198 ? 8.483 6.483 -30.356 1.00 90.25 198 PRO A N 1
ATOM 1604 C CA . PRO A 1 198 ? 9.928 6.375 -30.249 1.00 90.25 198 PRO A CA 1
ATOM 1605 C C . PRO A 1 198 ? 10.531 7.780 -30.341 1.00 90.25 198 PRO A C 1
ATOM 1607 O O . PRO A 1 198 ? 10.152 8.570 -31.204 1.00 90.25 198 PRO A O 1
ATOM 1610 N N . VAL A 1 199 ? 11.447 8.085 -29.428 1.00 89.19 199 VAL A N 1
ATOM 1611 C CA . VAL A 1 199 ? 12.230 9.322 -29.441 1.00 89.19 199 VAL A CA 1
ATOM 1612 C C . VAL A 1 199 ? 13.653 8.936 -29.795 1.00 89.19 199 VAL A C 1
ATOM 1614 O O . VAL A 1 199 ? 14.221 8.023 -29.191 1.00 89.19 199 VAL A O 1
ATOM 1617 N N . GLU A 1 200 ? 14.210 9.598 -30.800 1.00 89.56 200 GLU A N 1
ATOM 1618 C CA . GLU A 1 200 ? 15.603 9.416 -31.173 1.00 89.56 200 GLU A CA 1
ATOM 1619 C C . GLU A 1 200 ? 16.462 10.448 -30.456 1.00 89.56 200 GLU A C 1
ATOM 1621 O O . GLU A 1 200 ? 16.095 11.618 -30.371 1.00 89.56 200 GLU A O 1
ATOM 1626 N N . PHE A 1 201 ? 17.601 10.001 -29.932 1.00 91.56 201 PHE A N 1
ATOM 1627 C CA . PHE A 1 201 ? 18.618 10.914 -29.434 1.00 91.56 201 PHE A CA 1
ATOM 1628 C C . PHE A 1 201 ? 19.193 11.736 -30.577 1.00 91.56 201 PHE A C 1
ATOM 1630 O O . PHE A 1 201 ? 19.402 11.214 -31.678 1.00 91.56 201 PHE A O 1
ATOM 1637 N N . SER A 1 202 ? 19.525 12.985 -30.270 1.00 92.31 202 SER A N 1
ATOM 1638 C CA . SER A 1 202 ? 20.454 13.763 -31.082 1.00 92.31 202 SER A CA 1
ATOM 1639 C C . SER A 1 202 ? 21.816 13.063 -31.172 1.00 92.31 202 SER A C 1
ATOM 1641 O O . SER A 1 202 ? 22.120 12.137 -30.414 1.00 92.31 202 SER A O 1
ATOM 1643 N N . THR A 1 203 ? 22.654 13.497 -32.111 1.00 93.12 203 THR A N 1
ATOM 1644 C CA . THR A 1 203 ? 24.009 12.951 -32.288 1.00 93.12 203 THR A CA 1
ATOM 1645 C C . THR A 1 203 ? 24.831 13.027 -31.006 1.00 93.12 203 THR A C 1
ATOM 1647 O O . THR A 1 203 ? 25.510 12.064 -30.654 1.00 93.12 203 THR A O 1
ATOM 1650 N N . ASP A 1 204 ? 24.704 14.134 -30.280 1.00 90.44 204 ASP A N 1
ATOM 1651 C CA . ASP A 1 204 ? 25.500 14.422 -29.090 1.00 90.44 204 ASP A CA 1
ATOM 1652 C C . ASP A 1 204 ? 24.993 13.611 -27.887 1.00 90.44 204 ASP A C 1
ATOM 1654 O O . ASP A 1 204 ? 25.773 12.983 -27.173 1.00 90.44 204 ASP A O 1
ATOM 1658 N N . GLU A 1 205 ? 23.670 13.521 -27.711 1.00 91.56 205 GLU A N 1
ATOM 1659 C CA . GLU A 1 205 ? 23.050 12.659 -26.695 1.00 91.56 205 GLU A CA 1
ATOM 1660 C C . GLU A 1 205 ? 23.355 11.180 -26.939 1.00 91.56 205 GLU A C 1
ATOM 1662 O O . GLU A 1 205 ? 23.575 10.421 -25.994 1.00 91.56 205 GLU A O 1
ATOM 1667 N N . ARG A 1 206 ? 23.378 10.757 -28.211 1.00 93.94 206 ARG A N 1
ATOM 1668 C CA . ARG A 1 206 ? 23.732 9.390 -28.598 1.00 93.94 206 ARG A CA 1
ATOM 1669 C C . ARG A 1 206 ? 25.173 9.080 -28.221 1.00 93.94 206 ARG A C 1
ATOM 1671 O O . ARG A 1 206 ? 25.406 8.022 -27.647 1.00 93.94 206 ARG A O 1
ATOM 1678 N N . ALA A 1 207 ? 26.101 9.991 -28.512 1.00 93.06 207 ALA A N 1
ATOM 1679 C CA . ALA A 1 207 ? 27.510 9.830 -28.173 1.00 93.06 207 ALA A CA 1
ATOM 1680 C C . ALA A 1 207 ? 27.708 9.680 -26.656 1.00 93.06 207 ALA A C 1
ATOM 1682 O O . ALA A 1 207 ? 28.308 8.699 -26.218 1.00 93.06 207 ALA A O 1
ATOM 1683 N N . LEU A 1 208 ? 27.108 10.577 -25.861 1.00 91.25 208 LEU A N 1
ATOM 1684 C CA . LEU A 1 208 ? 27.138 10.513 -24.395 1.00 91.25 208 LEU A CA 1
ATOM 1685 C C . LEU A 1 208 ? 26.545 9.197 -23.865 1.00 91.25 208 LEU A C 1
ATOM 1687 O O . LEU A 1 208 ? 27.107 8.543 -22.983 1.00 91.25 208 LEU A O 1
ATOM 1691 N N . TYR A 1 209 ? 25.399 8.786 -24.411 1.00 94.25 209 TYR A N 1
ATOM 1692 C CA . TYR A 1 209 ? 24.738 7.549 -24.011 1.00 94.25 209 TYR A CA 1
ATOM 1693 C C . TYR A 1 209 ? 25.581 6.312 -24.336 1.00 94.25 209 TYR A C 1
ATOM 1695 O O . TYR A 1 209 ? 25.707 5.421 -23.494 1.00 94.25 209 TYR A O 1
ATOM 1703 N N . ASP A 1 210 ? 26.145 6.231 -25.543 1.00 94.69 210 ASP A N 1
ATOM 1704 C CA . ASP A 1 210 ? 26.932 5.078 -25.982 1.00 94.69 210 ASP A CA 1
ATOM 1705 C C . ASP A 1 210 ? 28.265 4.968 -25.228 1.00 94.69 210 ASP A C 1
ATOM 1707 O O . ASP A 1 210 ? 28.680 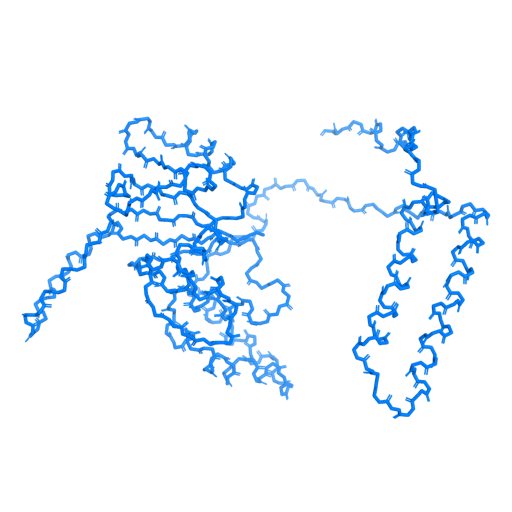3.850 -24.906 1.00 94.69 210 ASP A O 1
ATOM 1711 N N . GLU A 1 211 ? 28.880 6.092 -24.848 1.00 92.44 211 GLU A N 1
ATOM 1712 C CA . GLU A 1 211 ? 30.055 6.116 -23.972 1.00 92.44 211 GLU A CA 1
ATOM 1713 C C . GLU A 1 211 ? 29.757 5.460 -22.612 1.00 92.44 211 GLU A C 1
ATOM 1715 O O . GLU A 1 211 ? 30.385 4.464 -22.232 1.00 92.44 211 GLU A O 1
ATOM 1720 N N . LEU A 1 212 ? 28.743 5.955 -21.895 1.00 90.88 212 LEU A N 1
ATOM 1721 C CA . LEU A 1 212 ? 28.367 5.429 -20.578 1.00 90.88 212 LEU A CA 1
ATOM 1722 C C . LEU A 1 212 ? 27.819 4.004 -20.654 1.00 90.88 212 LEU A C 1
ATOM 1724 O O . LEU A 1 212 ? 28.024 3.189 -19.747 1.00 90.88 212 LEU A O 1
ATOM 1728 N N . LYS A 1 213 ? 27.148 3.659 -21.752 1.00 94.69 213 LYS A N 1
ATOM 1729 C CA . LYS A 1 213 ? 26.689 2.296 -22.012 1.00 94.69 213 LYS A CA 1
ATOM 1730 C C . LYS A 1 213 ? 27.871 1.352 -22.183 1.00 94.69 213 LYS A C 1
ATOM 1732 O O . LYS A 1 213 ? 27.825 0.253 -21.634 1.00 94.69 213 LYS A O 1
ATOM 1737 N N . GLY A 1 214 ? 28.925 1.767 -22.885 1.00 94.12 214 GLY A N 1
ATOM 1738 C CA . GLY A 1 214 ? 30.168 1.006 -23.006 1.00 94.12 214 GLY A CA 1
ATOM 1739 C C . GLY A 1 214 ? 30.777 0.692 -21.639 1.00 94.12 214 GLY A C 1
ATOM 1740 O O . GLY A 1 214 ? 31.038 -0.474 -21.334 1.00 94.12 214 GLY A O 1
ATOM 1741 N N . GLN A 1 215 ? 30.894 1.708 -20.778 1.00 89.75 215 GLN A N 1
ATOM 1742 C CA . GLN A 1 215 ? 31.393 1.560 -19.404 1.00 89.75 215 GLN A CA 1
ATOM 1743 C C . GLN A 1 215 ? 30.513 0.623 -18.557 1.00 89.75 215 GLN A C 1
ATOM 1745 O O . GLN A 1 215 ? 31.021 -0.235 -17.829 1.00 89.75 215 GLN A O 1
ATOM 1750 N N . THR A 1 216 ? 29.188 0.742 -18.688 1.00 91.19 216 THR A N 1
ATOM 1751 C CA . THR A 1 216 ? 28.218 -0.107 -17.977 1.00 91.19 216 THR A CA 1
ATOM 1752 C C . THR A 1 216 ? 28.325 -1.564 -18.425 1.00 91.19 216 THR A C 1
ATOM 1754 O O . THR A 1 216 ? 28.341 -2.471 -17.598 1.00 91.19 216 THR A O 1
ATOM 1757 N N . ILE A 1 217 ? 28.433 -1.813 -19.734 1.00 92.25 217 ILE A N 1
ATOM 1758 C CA . ILE A 1 217 ? 28.572 -3.168 -20.285 1.00 92.25 217 ILE A CA 1
ATOM 1759 C C . ILE A 1 217 ? 29.882 -3.807 -19.821 1.00 92.25 217 ILE A C 1
ATOM 1761 O O . ILE A 1 217 ? 29.864 -4.975 -19.439 1.00 92.25 217 ILE A O 1
ATOM 1765 N N . ALA A 1 218 ? 30.991 -3.062 -19.829 1.00 89.25 218 ALA A N 1
ATOM 1766 C CA . ALA A 1 218 ? 32.273 -3.551 -19.324 1.00 89.25 218 ALA A CA 1
ATOM 1767 C C . ALA A 1 218 ? 32.169 -3.932 -17.839 1.00 89.25 218 ALA A C 1
ATOM 1769 O O . ALA A 1 218 ? 32.469 -5.063 -17.471 1.00 89.25 218 ALA A O 1
ATOM 1770 N N . SER A 1 219 ? 31.590 -3.047 -17.022 1.00 86.19 219 SER A N 1
ATOM 1771 C CA . SER A 1 219 ? 31.359 -3.300 -15.596 1.00 86.19 219 SER A CA 1
ATOM 1772 C C . SER A 1 219 ? 30.492 -4.543 -15.354 1.00 86.19 219 SER A C 1
ATOM 1774 O O . SER A 1 219 ? 30.771 -5.328 -14.459 1.00 86.19 219 SER A O 1
ATOM 1776 N N . VAL A 1 220 ? 29.446 -4.769 -16.156 1.00 86.69 220 VAL A N 1
ATOM 1777 C CA . VAL A 1 220 ? 28.593 -5.969 -16.046 1.00 86.69 220 VAL A CA 1
ATOM 1778 C C . VAL A 1 220 ? 29.338 -7.243 -16.450 1.00 86.69 220 VAL A C 1
ATOM 1780 O O . VAL A 1 220 ? 29.136 -8.292 -15.830 1.00 86.69 220 VAL A O 1
ATOM 1783 N N . ARG A 1 221 ? 30.184 -7.174 -17.484 1.00 86.50 221 ARG A N 1
ATOM 1784 C CA . ARG A 1 221 ? 31.000 -8.311 -17.929 1.00 86.50 221 ARG A CA 1
ATOM 1785 C C . ARG A 1 221 ? 32.020 -8.709 -16.874 1.00 86.50 221 ARG A C 1
ATOM 1787 O O . ARG A 1 221 ? 32.037 -9.876 -16.507 1.00 86.50 221 ARG A O 1
ATOM 1794 N N . ASP A 1 222 ? 32.732 -7.751 -16.289 1.00 83.19 222 ASP A N 1
ATOM 1795 C CA . ASP A 1 222 ? 33.705 -8.011 -15.218 1.00 83.19 222 ASP A CA 1
ATOM 1796 C C . ASP A 1 222 ? 33.068 -8.749 -14.028 1.00 83.19 222 ASP A C 1
ATOM 1798 O O . ASP A 1 222 ? 33.663 -9.641 -13.424 1.00 83.19 222 ASP A O 1
ATOM 1802 N N . VAL A 1 223 ? 31.815 -8.417 -13.708 1.00 81.06 223 VAL A N 1
ATOM 1803 C CA . VAL A 1 223 ? 31.042 -9.086 -12.650 1.00 81.06 223 VAL A CA 1
ATOM 1804 C C . VAL A 1 223 ? 30.609 -10.491 -13.044 1.00 81.06 223 VAL A C 1
ATOM 1806 O O . VAL A 1 223 ? 30.525 -11.364 -12.183 1.00 81.06 223 VAL A O 1
ATOM 1809 N N . SER A 1 224 ? 30.308 -10.701 -14.323 1.00 79.62 224 SER A N 1
ATOM 1810 C CA . SER A 1 224 ? 29.874 -11.996 -14.852 1.00 79.62 224 SER A CA 1
ATOM 1811 C C . SER A 1 224 ? 31.041 -12.976 -14.987 1.00 79.62 224 SER A C 1
ATOM 1813 O O . SER A 1 224 ? 30.862 -14.165 -14.738 1.00 79.62 224 SER A O 1
ATOM 1815 N N . ASP A 1 225 ? 32.225 -12.469 -15.334 1.00 80.62 225 ASP A N 1
ATOM 1816 C CA . ASP A 1 225 ? 33.450 -13.251 -15.526 1.00 80.62 225 ASP A CA 1
ATOM 1817 C C . ASP A 1 225 ? 34.195 -13.511 -14.202 1.00 80.62 225 ASP A C 1
ATOM 1819 O O . ASP A 1 225 ? 35.038 -14.405 -14.114 1.00 80.62 225 ASP A O 1
ATOM 1823 N N . SER A 1 226 ? 33.867 -12.771 -13.137 1.00 76.12 226 SER A N 1
ATOM 1824 C CA . SER A 1 226 ? 34.357 -13.039 -11.785 1.00 76.12 226 SER A CA 1
ATOM 1825 C C . SER A 1 226 ? 33.827 -14.377 -11.256 1.00 76.12 226 SER A C 1
ATOM 1827 O O . SER A 1 226 ? 32.632 -14.555 -11.032 1.00 76.12 226 SER A O 1
ATOM 1829 N N . THR A 1 227 ? 34.740 -15.295 -10.926 1.00 65.44 227 THR A N 1
ATOM 1830 C CA . THR A 1 227 ? 34.434 -16.583 -10.274 1.00 65.44 227 THR A CA 1
ATOM 1831 C C . THR A 1 227 ? 33.792 -16.419 -8.888 1.00 65.44 227 THR A C 1
ATOM 1833 O O . THR A 1 227 ? 33.154 -17.339 -8.375 1.00 65.44 227 THR A O 1
ATOM 1836 N N . TYR A 1 228 ? 33.962 -15.255 -8.254 1.00 69.81 228 TYR A N 1
ATOM 1837 C CA . TYR A 1 228 ? 33.379 -14.953 -6.951 1.00 69.81 228 TYR A CA 1
ATOM 1838 C C . TYR A 1 228 ? 31.968 -14.390 -7.092 1.00 69.81 228 TYR A C 1
ATOM 1840 O O . TYR A 1 228 ? 31.710 -13.538 -7.942 1.00 69.81 228 TYR A O 1
ATOM 1848 N N . LEU A 1 229 ? 31.073 -14.821 -6.196 1.00 67.56 229 LEU A N 1
ATOM 1849 C CA . LEU A 1 229 ? 29.722 -14.275 -6.094 1.00 67.56 229 LEU A CA 1
ATOM 1850 C C . LEU A 1 229 ? 29.778 -12.741 -5.966 1.00 67.56 229 LEU A C 1
ATOM 1852 O O . LEU A 1 229 ? 30.517 -12.239 -5.110 1.00 67.56 229 LEU A O 1
ATOM 1856 N N . PRO A 1 230 ? 28.988 -11.993 -6.759 1.00 64.81 230 PRO A N 1
ATOM 1857 C CA . PRO A 1 230 ? 28.971 -10.539 -6.697 1.00 64.81 230 PRO A CA 1
ATOM 1858 C C . PRO A 1 230 ? 28.639 -10.076 -5.280 1.00 64.81 230 PRO A C 1
ATOM 1860 O O . PRO A 1 230 ? 27.620 -10.470 -4.705 1.00 64.81 230 PRO A O 1
ATOM 1863 N N . ASN A 1 231 ? 29.483 -9.223 -4.703 1.00 75.44 231 ASN A N 1
ATOM 1864 C CA . ASN A 1 231 ? 29.146 -8.593 -3.435 1.00 75.44 231 ASN A CA 1
ATOM 1865 C C . ASN A 1 231 ? 28.025 -7.548 -3.645 1.00 75.44 231 ASN A C 1
ATOM 1867 O O . ASN A 1 231 ? 27.795 -7.041 -4.747 1.00 75.44 231 ASN A O 1
ATOM 1871 N N . SER A 1 232 ? 27.307 -7.222 -2.565 1.00 75.19 232 SER A N 1
ATOM 1872 C CA . SER A 1 232 ? 26.177 -6.279 -2.598 1.00 75.19 232 SER A CA 1
ATOM 1873 C C . SER A 1 232 ? 26.566 -4.913 -3.186 1.00 75.19 232 SER A C 1
ATOM 1875 O O . SER A 1 232 ? 25.782 -4.296 -3.901 1.00 75.19 232 SER A O 1
ATOM 1877 N N . THR A 1 233 ? 27.795 -4.452 -2.934 1.00 79.00 233 THR A N 1
ATOM 1878 C CA . THR A 1 233 ? 28.315 -3.166 -3.423 1.00 79.00 233 THR A CA 1
ATOM 1879 C C . THR A 1 233 ? 28.494 -3.133 -4.938 1.00 79.00 233 THR A C 1
ATOM 1881 O O . THR A 1 233 ? 28.098 -2.166 -5.576 1.00 79.00 233 THR A O 1
ATOM 1884 N N . THR A 1 234 ? 29.004 -4.204 -5.540 1.00 79.25 234 THR A N 1
ATOM 1885 C CA . THR A 1 234 ? 29.205 -4.288 -6.988 1.00 79.25 234 THR A CA 1
ATOM 1886 C C . THR A 1 234 ? 27.873 -4.313 -7.737 1.00 79.25 234 THR A C 1
ATOM 1888 O O . THR A 1 234 ? 27.709 -3.628 -8.744 1.00 79.25 234 THR A O 1
ATOM 1891 N N . PHE A 1 235 ? 26.877 -5.023 -7.202 1.00 80.00 235 PHE A N 1
ATOM 1892 C CA . PHE A 1 235 ? 25.522 -5.006 -7.755 1.00 80.00 235 PHE A CA 1
ATOM 1893 C C . PHE A 1 235 ? 24.870 -3.616 -7.658 1.00 80.00 235 PHE A C 1
ATOM 1895 O O . PHE A 1 235 ? 24.222 -3.165 -8.602 1.00 80.00 235 PHE A O 1
ATOM 1902 N N . VAL A 1 236 ? 25.076 -2.906 -6.542 1.00 82.94 236 VAL A N 1
ATOM 1903 C CA . VAL A 1 236 ? 24.619 -1.517 -6.377 1.00 82.94 236 VAL A CA 1
ATOM 1904 C C . VAL A 1 236 ? 25.279 -0.592 -7.403 1.00 82.94 236 VAL A C 1
ATOM 1906 O O . VAL A 1 236 ? 24.573 0.214 -8.007 1.00 82.94 236 VAL A O 1
ATOM 1909 N N . ASN A 1 237 ? 26.579 -0.745 -7.665 1.00 85.88 237 ASN A N 1
ATOM 1910 C CA . ASN A 1 237 ? 27.299 0.062 -8.656 1.00 85.88 237 ASN A CA 1
ATOM 1911 C C . ASN A 1 237 ? 26.742 -0.141 -10.076 1.00 85.88 237 ASN A C 1
ATOM 1913 O O . ASN A 1 237 ? 26.483 0.832 -10.782 1.00 85.88 237 ASN A O 1
ATOM 1917 N N . VAL A 1 238 ? 26.466 -1.387 -10.476 1.00 87.38 238 VAL A N 1
ATOM 1918 C CA . VAL A 1 238 ? 25.834 -1.683 -11.776 1.00 87.38 238 VAL A CA 1
ATOM 1919 C C . VAL A 1 238 ? 24.439 -1.057 -11.870 1.00 87.38 238 VAL A C 1
ATOM 1921 O O . VAL A 1 238 ? 24.087 -0.463 -12.888 1.00 87.38 238 VAL A O 1
ATOM 1924 N N . ILE A 1 239 ? 23.632 -1.141 -10.807 1.00 88.88 239 ILE A N 1
ATOM 1925 C CA . ILE A 1 239 ? 22.309 -0.498 -10.782 1.00 88.88 239 ILE A CA 1
ATOM 1926 C C . ILE A 1 239 ? 22.430 1.021 -10.920 1.00 88.88 239 ILE A C 1
ATOM 1928 O O . ILE A 1 239 ? 21.616 1.625 -11.617 1.00 88.88 239 ILE A O 1
ATOM 1932 N N . GLN A 1 240 ? 23.421 1.641 -10.276 1.00 89.50 240 GLN A N 1
ATOM 1933 C CA . GLN A 1 240 ? 23.669 3.076 -10.401 1.00 89.50 240 GLN A CA 1
ATOM 1934 C C . GLN A 1 240 ? 24.009 3.456 -11.844 1.00 89.50 240 GLN A C 1
ATOM 1936 O O . GLN A 1 240 ? 23.403 4.385 -12.368 1.00 89.50 240 GLN A O 1
ATOM 1941 N N . GLN A 1 241 ? 24.870 2.691 -12.517 1.00 90.38 241 GLN A N 1
ATOM 1942 C CA . GLN A 1 241 ? 25.205 2.903 -13.929 1.00 90.38 241 GLN A CA 1
ATOM 1943 C C . GLN A 1 241 ? 23.984 2.749 -14.851 1.00 90.38 241 GLN A C 1
ATOM 1945 O O . GLN A 1 241 ? 23.712 3.613 -15.685 1.00 90.38 241 GLN A O 1
ATOM 1950 N N . ILE A 1 242 ? 23.170 1.703 -14.652 1.00 92.25 242 ILE A N 1
ATOM 1951 C CA . ILE A 1 242 ? 21.898 1.534 -15.376 1.00 92.25 242 ILE A CA 1
ATOM 1952 C C . ILE A 1 242 ? 20.963 2.720 -15.110 1.00 92.25 242 ILE A C 1
ATOM 1954 O O . ILE A 1 242 ? 20.255 3.174 -16.010 1.00 92.25 242 ILE A O 1
ATOM 1958 N N . ASN A 1 243 ? 20.936 3.233 -13.881 1.00 91.81 243 ASN A N 1
ATOM 1959 C CA . ASN A 1 243 ? 20.132 4.399 -13.551 1.00 91.81 243 ASN A CA 1
ATOM 1960 C C . ASN A 1 243 ? 20.641 5.660 -14.261 1.00 91.81 243 ASN A C 1
ATOM 1962 O O . ASN A 1 243 ? 19.817 6.399 -14.788 1.00 91.81 243 ASN A O 1
ATOM 1966 N N . SER A 1 244 ? 21.954 5.874 -14.360 1.00 90.44 244 SER A N 1
ATOM 1967 C CA . SER A 1 244 ? 22.534 6.973 -15.145 1.00 90.44 244 SER A CA 1
ATOM 1968 C C . SER A 1 244 ? 22.110 6.909 -16.612 1.00 90.44 244 SER A C 1
ATOM 1970 O O . SER A 1 244 ? 21.641 7.908 -17.150 1.00 90.44 244 SER A O 1
ATOM 1972 N N . LEU A 1 245 ? 22.130 5.722 -17.230 1.00 93.06 245 LEU A N 1
ATOM 1973 C CA . LEU A 1 245 ? 21.608 5.537 -18.591 1.00 93.06 245 LEU A CA 1
ATOM 1974 C C . LEU A 1 245 ? 20.130 5.944 -18.703 1.00 93.06 245 LEU A C 1
ATOM 1976 O O . LEU A 1 245 ? 19.741 6.616 -19.654 1.00 93.06 245 LEU A O 1
ATOM 1980 N N . ARG A 1 246 ? 19.295 5.577 -17.721 1.00 93.38 246 ARG A N 1
ATOM 1981 C CA . ARG A 1 246 ? 17.871 5.969 -17.685 1.00 93.38 246 ARG A CA 1
ATOM 1982 C C . ARG A 1 246 ? 17.676 7.474 -17.497 1.00 93.38 246 ARG A C 1
ATOM 1984 O O . ARG A 1 246 ? 16.728 8.029 -18.056 1.00 93.38 246 ARG A O 1
ATOM 1991 N N . MET A 1 247 ? 18.539 8.116 -16.714 1.00 90.50 247 MET A N 1
ATOM 1992 C CA . MET A 1 247 ? 18.518 9.564 -16.518 1.00 90.50 247 MET A CA 1
ATOM 1993 C C . MET A 1 247 ? 18.882 10.294 -17.810 1.00 90.50 247 MET A C 1
ATOM 1995 O O . MET A 1 247 ? 18.165 11.214 -18.182 1.00 90.50 247 MET A O 1
ATOM 1999 N N . ILE A 1 248 ? 19.886 9.825 -18.556 1.00 90.81 248 ILE A N 1
ATOM 2000 C CA . ILE A 1 248 ? 20.243 10.382 -19.873 1.00 90.81 248 ILE A CA 1
ATOM 2001 C C . ILE A 1 248 ? 19.102 10.211 -20.869 1.00 90.81 248 ILE A C 1
ATOM 2003 O O . ILE A 1 248 ? 18.762 11.161 -21.562 1.00 90.81 248 ILE A O 1
ATOM 2007 N N . CYS A 1 249 ? 18.416 9.061 -20.875 1.00 90.81 249 CYS A N 1
ATOM 2008 C CA . CYS A 1 249 ? 17.211 8.904 -21.695 1.00 90.81 249 CYS A CA 1
ATOM 2009 C C . CYS A 1 249 ? 16.117 9.942 -21.383 1.00 90.81 249 CYS A C 1
ATOM 2011 O O . CYS A 1 249 ? 15.244 10.167 -22.215 1.00 90.81 249 CYS A O 1
ATOM 2013 N N . SER A 1 250 ? 16.120 10.512 -20.174 1.00 89.56 250 SER A N 1
ATOM 2014 C CA . SER A 1 250 ? 15.097 11.453 -19.706 1.00 89.56 250 SER A CA 1
ATOM 2015 C C . SER A 1 250 ? 15.531 12.919 -19.819 1.00 89.56 250 SER A C 1
ATOM 2017 O O . SER A 1 250 ? 14.681 13.778 -20.021 1.00 89.56 250 SER A O 1
ATOM 2019 N N . MET A 1 251 ? 16.825 13.206 -19.651 1.00 87.69 251 MET A N 1
ATOM 2020 C CA . MET A 1 251 ? 17.380 14.564 -19.541 1.00 87.69 251 MET A CA 1
ATOM 2021 C C . MET A 1 251 ? 18.336 14.940 -20.681 1.00 87.69 251 MET A C 1
ATOM 2023 O O . MET A 1 251 ? 18.676 16.114 -20.811 1.00 87.69 251 MET A O 1
ATOM 2027 N N . GLY A 1 252 ? 18.782 13.977 -21.491 1.00 86.88 252 GLY A N 1
ATOM 2028 C CA . GLY A 1 252 ? 19.738 14.210 -22.570 1.00 86.88 252 GLY A CA 1
ATOM 2029 C C . GLY A 1 252 ? 21.061 14.783 -22.059 1.00 86.88 252 GLY A C 1
ATOM 2030 O O . GLY A 1 252 ? 21.607 14.321 -21.053 1.00 86.88 252 GLY A O 1
ATOM 2031 N N . LEU A 1 253 ? 21.548 15.827 -22.732 1.00 85.75 253 LEU A N 1
ATOM 2032 C CA . LEU A 1 253 ? 22.798 16.529 -22.402 1.00 85.75 253 LEU A CA 1
ATOM 2033 C C . LEU A 1 253 ? 22.761 17.264 -21.052 1.00 85.75 253 LEU A C 1
ATOM 2035 O O . LEU A 1 253 ? 23.805 17.581 -20.492 1.00 85.75 253 LEU A O 1
ATOM 2039 N N . HIS A 1 254 ? 21.575 17.495 -20.483 1.00 82.75 254 HIS A N 1
ATOM 2040 C CA . HIS A 1 254 ? 21.424 18.156 -19.181 1.00 82.75 254 HIS A CA 1
ATOM 2041 C C . HIS A 1 254 ? 21.721 17.238 -17.992 1.00 82.75 254 HIS A C 1
ATOM 2043 O O . HIS A 1 254 ? 21.550 17.631 -16.843 1.00 82.75 254 HIS A O 1
ATOM 2049 N N . TYR A 1 255 ? 22.144 16.000 -18.243 1.00 80.69 255 TYR A N 1
ATOM 2050 C CA . TYR A 1 255 ? 22.584 15.101 -17.184 1.00 80.69 255 TYR A CA 1
ATOM 2051 C C . TYR A 1 255 ? 23.773 15.672 -16.384 1.00 80.69 255 TYR A C 1
ATOM 2053 O O . TYR A 1 255 ? 23.835 15.462 -15.173 1.00 80.69 255 TYR A O 1
ATOM 2061 N N . GLU A 1 256 ? 24.678 16.412 -17.034 1.00 71.44 256 GLU A N 1
ATOM 2062 C CA . GLU A 1 256 ? 25.894 16.955 -16.405 1.00 71.44 256 GLU A CA 1
ATOM 2063 C C . GLU A 1 256 ? 25.754 18.408 -15.919 1.00 71.44 256 GLU A C 1
ATOM 2065 O O . GLU A 1 256 ? 26.501 18.825 -15.033 1.00 71.44 256 GLU A O 1
ATOM 2070 N N . ASP A 1 257 ? 24.779 19.164 -16.437 1.00 66.12 257 ASP A N 1
ATOM 2071 C CA . ASP A 1 257 ? 24.526 20.556 -16.051 1.00 66.12 257 ASP A CA 1
ATOM 2072 C C . ASP A 1 257 ? 23.170 20.693 -15.324 1.00 66.12 257 ASP A C 1
ATOM 2074 O O . ASP A 1 257 ? 22.115 20.607 -15.958 1.00 66.12 257 ASP A O 1
ATOM 2078 N N . PRO A 1 258 ? 23.162 20.923 -13.996 1.00 57.56 258 PRO A N 1
ATOM 2079 C CA . PRO A 1 258 ? 21.942 21.067 -13.204 1.00 57.56 258 PRO A CA 1
ATOM 2080 C C . PRO A 1 258 ? 21.237 22.424 -13.380 1.00 57.56 258 PRO A C 1
ATOM 2082 O O . PRO A 1 258 ? 20.274 22.708 -12.659 1.00 57.56 258 PRO A O 1
ATOM 2085 N N . SER A 1 259 ? 21.704 23.285 -14.287 1.00 60.44 259 SER A N 1
ATOM 2086 C CA . SER A 1 259 ? 21.070 24.573 -14.566 1.00 60.44 259 SER A CA 1
ATOM 2087 C C . SER A 1 259 ? 19.608 24.392 -15.014 1.00 60.44 259 SER A C 1
ATOM 2089 O O . SER A 1 259 ? 19.313 23.528 -15.840 1.00 60.44 259 SER A O 1
ATOM 2091 N N . PRO A 1 260 ? 18.651 25.181 -14.487 1.00 56.19 260 PRO A N 1
ATOM 2092 C CA . PRO A 1 260 ? 17.244 25.039 -14.841 1.00 56.19 260 PRO A CA 1
ATOM 2093 C C . PRO A 1 260 ? 17.018 25.418 -16.308 1.00 56.19 260 PRO A C 1
ATOM 2095 O O . PRO A 1 260 ? 17.159 26.578 -16.690 1.00 56.19 260 PRO A O 1
ATOM 2098 N N . VAL A 1 261 ? 16.628 24.438 -17.122 1.00 56.81 261 VAL A N 1
ATOM 2099 C CA . VAL A 1 261 ? 16.308 24.643 -18.538 1.00 56.81 261 VAL A CA 1
ATOM 2100 C C . VAL A 1 261 ? 14.799 24.749 -18.718 1.00 56.81 261 VAL A C 1
ATOM 2102 O O . VAL A 1 261 ? 14.040 23.842 -18.375 1.00 56.81 261 VAL A O 1
ATOM 2105 N N . THR A 1 262 ? 14.343 25.870 -19.273 1.00 55.72 262 THR A N 1
ATOM 2106 C CA . THR A 1 262 ? 12.964 26.024 -19.739 1.00 55.72 262 THR A CA 1
ATOM 2107 C C . THR A 1 262 ? 12.804 25.331 -21.083 1.00 55.72 262 THR A C 1
ATOM 2109 O O . THR A 1 262 ? 13.172 25.876 -22.121 1.00 55.72 262 THR A O 1
ATOM 2112 N N . PHE A 1 263 ? 12.234 24.129 -21.072 1.00 61.03 263 PHE A N 1
ATOM 2113 C CA . PHE A 1 263 ? 11.810 23.462 -22.299 1.00 61.03 263 PHE A CA 1
ATOM 2114 C C . PHE A 1 263 ? 10.557 24.137 -22.863 1.00 61.03 263 PHE A C 1
ATOM 2116 O O . PHE A 1 263 ? 9.602 24.413 -22.131 1.00 61.03 263 PHE A O 1
ATOM 2123 N N . ALA A 1 264 ? 10.532 24.366 -24.177 1.00 61.31 264 ALA A N 1
ATOM 2124 C CA . ALA A 1 264 ? 9.284 24.670 -24.865 1.00 61.31 264 ALA A CA 1
ATOM 2125 C C . ALA A 1 264 ? 8.323 23.474 -24.701 1.00 61.31 264 ALA A C 1
ATOM 2127 O O . ALA A 1 264 ? 8.772 22.324 -24.770 1.00 61.31 264 ALA A O 1
ATOM 2128 N N . PRO A 1 265 ? 7.017 23.704 -24.470 1.00 62.19 265 PRO A N 1
ATOM 2129 C CA . PRO A 1 265 ? 6.069 22.615 -24.296 1.00 62.19 265 PRO A CA 1
ATOM 2130 C C . PRO A 1 265 ? 6.084 21.728 -25.548 1.00 62.19 265 PRO A C 1
ATOM 2132 O O . PRO A 1 265 ? 5.959 22.246 -26.662 1.00 62.19 265 PRO A O 1
ATOM 2135 N N . PRO A 1 266 ? 6.250 20.405 -25.393 1.00 64.81 266 PRO A N 1
ATOM 2136 C CA . PRO A 1 266 ? 6.338 19.515 -26.535 1.00 64.81 266 PRO A CA 1
ATOM 2137 C C . PRO A 1 266 ? 5.011 19.511 -27.314 1.00 64.81 266 PRO A C 1
ATOM 2139 O O . PRO A 1 266 ? 3.958 19.787 -26.734 1.00 64.81 266 PRO A O 1
ATOM 2142 N N . PRO A 1 267 ? 5.011 19.145 -28.608 1.00 61.50 267 PRO A N 1
ATOM 2143 C CA . PRO A 1 267 ? 3.819 19.212 -29.463 1.00 61.50 267 PRO A CA 1
ATOM 2144 C C . PRO A 1 267 ? 2.602 18.466 -28.895 1.00 61.50 267 PRO A C 1
ATOM 2146 O O . PRO A 1 267 ? 1.461 18.877 -29.084 1.00 61.50 267 PRO A O 1
ATOM 2149 N N . TRP A 1 268 ? 2.835 17.389 -28.140 1.00 63.19 268 TRP A N 1
ATOM 2150 C CA . TRP A 1 268 ? 1.778 16.612 -27.492 1.00 63.19 268 TRP A CA 1
ATOM 2151 C C . TRP A 1 268 ? 1.163 17.302 -26.264 1.00 63.19 268 TRP A C 1
ATOM 2153 O O . TRP A 1 268 ? 0.024 17.004 -25.918 1.00 63.19 268 TRP A O 1
ATOM 2163 N N . ALA A 1 269 ? 1.859 18.249 -25.626 1.00 61.78 269 ALA A N 1
ATOM 2164 C CA . ALA A 1 269 ? 1.314 19.053 -24.529 1.00 61.78 269 ALA A CA 1
ATOM 2165 C C . ALA A 1 269 ? 0.293 20.100 -25.018 1.00 61.78 269 ALA A C 1
ATOM 2167 O O . ALA A 1 269 ? -0.440 20.670 -24.215 1.00 61.78 269 ALA A O 1
ATOM 2168 N N . GLN A 1 270 ? 0.222 20.335 -26.334 1.00 56.66 270 GLN A N 1
ATOM 2169 C CA . GLN A 1 270 ? -0.781 21.194 -26.972 1.00 56.66 270 GLN A CA 1
ATOM 2170 C C . GLN A 1 270 ? -2.052 20.432 -27.379 1.00 56.66 270 GLN A C 1
ATOM 2172 O O . GLN A 1 270 ? -3.020 21.042 -27.837 1.00 56.66 270 GLN A O 1
ATOM 2177 N N . VAL A 1 271 ? -2.080 19.105 -27.211 1.00 53.12 271 VAL A N 1
ATOM 2178 C CA . VAL A 1 271 ? -3.272 18.300 -27.483 1.00 53.12 271 VAL A CA 1
ATOM 2179 C C . VAL A 1 271 ? -4.273 18.561 -26.363 1.00 53.12 271 VAL A C 1
ATOM 2181 O O . VAL A 1 271 ? -4.120 18.064 -25.247 1.00 53.12 271 VAL A O 1
ATOM 2184 N N . LYS A 1 272 ? -5.295 19.377 -26.651 1.00 45.12 272 LYS A N 1
ATOM 2185 C CA . LYS A 1 272 ? -6.402 19.603 -25.717 1.00 45.12 272 LYS A CA 1
ATOM 2186 C C . LYS A 1 272 ? -7.027 18.249 -25.351 1.00 45.12 272 LYS A C 1
ATOM 2188 O O . LYS A 1 272 ? -7.298 17.461 -26.263 1.00 45.12 272 LYS A O 1
ATOM 2193 N N . PRO A 1 273 ? -7.268 17.969 -24.058 1.00 48.53 273 PRO A N 1
ATOM 2194 C CA . PRO A 1 273 ? -8.073 16.816 -23.686 1.00 48.53 273 PRO A CA 1
ATOM 2195 C C . PRO A 1 273 ? -9.438 16.950 -24.373 1.00 48.53 273 PRO A C 1
ATOM 2197 O O . PRO A 1 273 ? -10.040 18.025 -24.337 1.00 48.53 273 PRO A O 1
ATOM 2200 N N . CYS A 1 274 ? -9.847 15.892 -25.079 1.00 47.78 274 CYS A N 1
ATOM 2201 C CA . CYS A 1 274 ? -11.185 15.776 -25.658 1.00 47.78 274 CYS A CA 1
ATOM 2202 C C . CYS A 1 274 ? -12.237 15.663 -24.554 1.00 47.78 274 CYS A C 1
ATOM 2204 O O . CYS A 1 274 ? -11.929 15.005 -23.532 1.00 47.78 274 CYS A O 1
#

pLDDT: mean 78.71, std 16.5, range [30.12, 94.69]